Protein AF-A0A7S2HD87-F1 (afdb_monomer)

Solvent-accessible surface area (backbone atoms only — not comparable to full-atom values): 17375 Å² total; per-residue (Å²): 70,73,37,72,41,78,52,64,67,63,90,87,55,76,54,94,89,43,56,100,78,31,49,58,38,80,75,47,78,47,67,45,51,45,33,41,38,41,30,34,44,62,43,77,60,94,73,78,92,73,88,77,87,77,74,93,72,71,71,77,59,57,70,47,76,45,77,48,85,56,50,37,37,49,91,70,30,48,77,44,75,32,87,96,40,93,90,28,36,22,40,35,41,22,40,71,65,71,63,88,66,69,37,76,42,76,52,96,98,42,80,44,78,43,64,58,84,75,56,89,61,82,83,57,76,82,76,67,84,64,75,70,67,80,45,100,70,39,41,81,45,54,54,70,53,43,54,57,44,21,60,72,31,39,28,44,30,45,47,32,48,78,85,36,66,52,38,54,60,44,35,59,33,47,54,52,41,51,61,61,55,47,66,36,77,74,33,62,75,50,42,39,30,32,31,54,49,75,78,31,52,66,49,49,62,61,44,12,65,97,81,48,55,58,43,70,37,80,89,59,42,38,32,36,37,34,44,43,94,49,65,84,62,66,54,45,76,44,67,81,51,71,41,78,47,73,43,65,70,50,48,76,68,38,96,54,56,84,43,92,93,52,77,58,96,52,63,49,77,38,54,42,55,69,60,47,49,53,57,49,57,74,71,46,67,71,80,59,67,79,123

Secondary structure (DSSP, 8-state):
-EEEEEEPPPTT---TTS-TTPEEEEEEEEE-SSEEEEEEEEEPPSSS----TT-TT-PPPEEEEEE-SS-B-GGG-EEEEPTTSTT-EEEEEEBSS----EEEEEETTEEEEEETTS---TTS-----------TTEEE--HHHHHHHHTTS-EEEEEE-TT-HHHHHHHHHHHHHHHHTTTSGGGTTPEEEEEETTT-HHHHHHHHTTT---TT-TTT--EEEE-TTS-TTS-EEE--PEEEEE-HHHHHH-TTTT-TTPPPTTEEEEE-HHHHHHHHHHHS-GGGG--

InterPro domains:
  IPR008978 HSP20-like chaperone [SSF49764] (61-123)

Radius of gyration: 25.87 Å; Cα contacts (8 Å, |Δi|>4): 467; chains: 1; bounding box: 56×62×77 Å

pLDDT: mean 71.94, std 17.59, range [41.44, 97.62]

Structure (mmCIF, N/CA/C/O backbone):
data_AF-A0A7S2HD87-F1
#
_entry.id   AF-A0A7S2HD87-F1
#
loop_
_atom_site.group_PDB
_atom_site.id
_atom_site.type_symbol
_atom_site.label_atom_id
_atom_site.label_alt_id
_atom_site.label_comp_id
_atom_site.label_asym_id
_atom_site.label_entity_id
_atom_site.label_seq_id
_atom_site.pdbx_PDB_ins_code
_atom_site.Cartn_x
_atom_site.Cartn_y
_atom_site.Cartn_z
_atom_site.occupancy
_atom_site.B_iso_or_equiv
_atom_site.auth_seq_id
_atom_site.auth_comp_id
_atom_site.auth_asym_id
_atom_site.auth_atom_id
_atom_site.pdbx_PDB_model_num
ATOM 1 N N . ALA A 1 1 ? -1.574 7.205 16.233 1.00 51.38 1 ALA A N 1
ATOM 2 C CA . ALA A 1 1 ? -2.950 7.713 16.397 1.00 51.38 1 ALA A CA 1
ATOM 3 C C . ALA A 1 1 ? -3.703 6.742 17.292 1.00 51.38 1 ALA A C 1
ATOM 5 O O . ALA A 1 1 ? -3.174 5.670 17.576 1.00 51.38 1 ALA A O 1
ATOM 6 N N . THR A 1 2 ? -4.871 7.128 17.782 1.00 46.78 2 THR A N 1
ATOM 7 C CA . THR A 1 2 ? -5.616 6.370 18.784 1.00 46.78 2 THR A CA 1
ATOM 8 C C . THR A 1 2 ? -7.045 6.207 18.283 1.00 46.78 2 THR A C 1
ATOM 10 O O . THR A 1 2 ? -7.645 7.208 17.903 1.00 46.78 2 THR A O 1
ATOM 13 N N . VAL A 1 3 ? -7.560 4.976 18.238 1.00 52.09 3 VAL A N 1
ATOM 14 C CA . VAL A 1 3 ? -8.986 4.724 17.981 1.00 52.09 3 VAL A CA 1
ATOM 15 C C . VAL A 1 3 ? -9.685 4.577 19.311 1.00 52.09 3 VAL A C 1
ATOM 17 O O . VAL A 1 3 ? -9.221 3.852 20.182 1.00 52.09 3 VAL A O 1
ATOM 20 N N . THR A 1 4 ? -10.805 5.262 19.448 1.00 49.06 4 THR A N 1
ATOM 21 C CA . THR A 1 4 ? -11.620 5.218 20.648 1.00 49.06 4 THR A CA 1
ATOM 22 C C . THR A 1 4 ? -12.935 4.529 20.309 1.00 49.06 4 THR A C 1
ATOM 24 O O . THR A 1 4 ? -13.731 5.054 19.535 1.00 49.06 4 THR A O 1
ATOM 27 N N . VAL A 1 5 ? -13.144 3.345 20.874 1.00 56.94 5 VAL A N 1
ATOM 28 C CA . VAL A 1 5 ? -14.377 2.567 20.788 1.00 56.94 5 VAL A CA 1
ATOM 29 C C . VAL A 1 5 ? -15.105 2.725 22.114 1.00 56.94 5 VAL A C 1
ATOM 31 O O . VAL A 1 5 ? -14.626 2.288 23.157 1.00 56.94 5 VAL A O 1
ATOM 34 N N . LEU A 1 6 ? -16.254 3.386 22.084 1.00 45.66 6 LEU A N 1
ATOM 35 C CA . LEU A 1 6 ? -17.131 3.448 23.242 1.00 45.66 6 LEU A CA 1
ATOM 36 C C . LEU A 1 6 ? -17.915 2.138 23.310 1.00 45.66 6 LEU A C 1
ATOM 38 O O . LEU A 1 6 ? -18.651 1.810 22.382 1.00 45.66 6 LEU A O 1
ATOM 42 N N . VAL A 1 7 ? -17.728 1.386 24.391 1.00 52.84 7 VAL A N 1
ATOM 43 C CA . VAL A 1 7 ? -18.463 0.151 24.651 1.00 52.84 7 VAL A CA 1
ATOM 44 C C . VAL A 1 7 ? -19.489 0.472 25.728 1.00 52.84 7 VAL A C 1
ATOM 46 O O . VAL A 1 7 ? -19.234 0.379 26.931 1.00 52.84 7 VAL A O 1
ATOM 49 N N . GLU A 1 8 ? -20.648 0.937 25.275 1.00 44.31 8 GLU A N 1
ATOM 50 C CA . GLU A 1 8 ? -21.818 1.119 26.124 1.00 44.31 8 GLU A CA 1
ATOM 51 C C . GLU A 1 8 ? -22.741 -0.090 25.967 1.00 44.31 8 GLU A C 1
ATOM 53 O O . GLU A 1 8 ? -23.111 -0.423 24.838 1.00 44.31 8 GLU A O 1
ATOM 58 N N . PRO A 1 9 ? -23.160 -0.749 27.063 1.00 47.62 9 PRO A N 1
ATOM 59 C CA . PRO A 1 9 ? -24.337 -1.594 26.983 1.00 47.62 9 PRO A CA 1
ATOM 60 C C . PRO A 1 9 ? -25.523 -0.694 26.605 1.00 47.62 9 PRO A C 1
ATOM 62 O O . PRO A 1 9 ? -25.761 0.313 27.284 1.00 47.62 9 PRO A O 1
ATOM 65 N N . PRO A 1 10 ? -26.271 -0.994 25.531 1.00 43.50 10 PRO A N 1
ATOM 66 C CA . PRO A 1 10 ? -27.386 -0.149 25.151 1.00 43.50 10 PRO A CA 1
ATOM 67 C C . PRO A 1 10 ? -28.429 -0.182 26.268 1.00 43.50 10 PRO A C 1
ATOM 69 O O . PRO A 1 10 ? -28.824 -1.255 26.736 1.00 43.50 10 PRO A O 1
ATOM 72 N N . ARG A 1 11 ? -28.916 0.988 26.689 1.00 45.56 11 ARG A N 1
ATOM 73 C CA . ARG A 1 11 ? -30.072 1.043 27.589 1.00 45.56 11 ARG A CA 1
ATOM 74 C C . ARG A 1 11 ? -31.260 0.380 26.889 1.00 45.56 11 ARG A C 1
ATOM 76 O O . ARG A 1 11 ? -31.714 0.874 25.863 1.00 45.56 11 ARG A O 1
ATOM 83 N N . GLY A 1 12 ? -31.751 -0.726 27.447 1.00 48.88 12 GLY A N 1
ATOM 84 C CA . GLY A 1 12 ? -32.933 -1.436 26.948 1.00 48.88 12 GLY A CA 1
ATOM 85 C C . GLY A 1 12 ? -32.677 -2.567 25.945 1.00 48.88 12 GLY A C 1
ATOM 86 O O . GLY A 1 12 ? -33.646 -3.175 25.498 1.00 48.88 12 GLY A O 1
ATOM 87 N N . VAL A 1 13 ? -31.423 -2.903 25.610 1.00 48.97 13 VAL A N 1
ATOM 88 C CA . VAL A 1 13 ? -31.142 -4.082 24.769 1.00 48.97 13 VAL A CA 1
ATOM 89 C C . VAL A 1 13 ? -31.168 -5.353 25.608 1.00 48.97 13 VAL A C 1
ATOM 91 O O . VAL A 1 13 ? -30.371 -5.532 26.528 1.00 48.97 13 VAL A O 1
ATOM 94 N N . ARG A 1 14 ? -32.082 -6.259 25.253 1.00 53.91 14 ARG A N 1
ATOM 95 C CA . ARG A 1 14 ? -32.158 -7.610 25.813 1.00 53.91 14 ARG A CA 1
ATOM 96 C C . ARG A 1 14 ? -31.220 -8.525 25.033 1.00 53.91 14 ARG A C 1
ATOM 98 O O . ARG A 1 14 ? -31.454 -8.783 23.854 1.00 53.91 14 ARG A O 1
ATOM 105 N N . LEU A 1 15 ? -30.168 -9.029 25.676 1.00 55.56 15 LEU A N 1
ATOM 106 C CA . LEU A 1 15 ? -29.437 -10.176 25.133 1.00 55.56 15 LEU A CA 1
ATOM 107 C C . LEU A 1 15 ? -30.317 -11.423 25.276 1.00 55.56 15 LEU A C 1
ATOM 109 O O . LEU A 1 15 ? -30.976 -11.606 26.302 1.00 55.56 15 LEU A O 1
ATOM 113 N N . ALA A 1 16 ? -30.330 -12.283 24.257 1.00 54.94 16 ALA A N 1
ATOM 114 C CA . ALA A 1 16 ? -31.007 -13.572 24.347 1.00 54.94 16 ALA A CA 1
ATOM 115 C C . ALA A 1 16 ? -30.422 -14.368 25.529 1.00 54.94 16 ALA A C 1
ATOM 117 O O . ALA A 1 16 ? -29.227 -14.655 25.546 1.00 54.94 16 ALA A O 1
ATOM 118 N N . GLY A 1 17 ? -31.257 -14.679 26.525 1.00 57.84 17 GLY A N 1
ATOM 119 C CA . GLY A 1 17 ? -30.843 -15.363 27.754 1.00 57.84 17 GLY A CA 1
ATOM 120 C C . GLY A 1 17 ? -30.599 -14.463 28.972 1.00 57.84 17 GLY A C 1
ATOM 121 O O . GLY A 1 17 ? -30.333 -15.002 30.041 1.00 57.84 17 GLY A O 1
ATOM 122 N N . CYS A 1 18 ? -30.722 -13.135 28.857 1.00 56.06 18 CYS A N 1
ATOM 123 C CA . CYS A 1 18 ? -30.839 -12.268 30.033 1.00 56.06 18 CYS A CA 1
ATOM 124 C C . CYS A 1 18 ? -32.305 -12.155 30.474 1.00 56.06 18 CYS A C 1
ATOM 126 O O . CYS A 1 18 ? -33.198 -12.007 29.633 1.00 56.06 18 CYS A O 1
ATOM 128 N N . ASP A 1 19 ? -32.541 -12.195 31.790 1.00 59.78 19 ASP A N 1
ATOM 129 C CA . ASP A 1 19 ? -33.845 -11.877 32.375 1.00 59.78 19 ASP A CA 1
ATOM 130 C C . ASP A 1 19 ? -34.297 -10.473 31.951 1.00 59.78 19 ASP A C 1
ATOM 132 O O . ASP A 1 19 ? -33.479 -9.612 31.626 1.00 59.78 19 ASP A O 1
ATOM 136 N N . ALA A 1 20 ? -35.613 -10.235 31.949 1.00 60.53 20 ALA A N 1
ATOM 137 C CA . ALA A 1 20 ? -36.211 -8.984 31.470 1.00 60.53 20 ALA A CA 1
ATOM 138 C C . ALA A 1 20 ? -35.654 -7.719 32.154 1.00 60.53 20 ALA A C 1
ATOM 140 O O . ALA A 1 20 ? -35.706 -6.648 31.543 1.00 60.53 20 ALA A O 1
ATOM 141 N N . ASP A 1 21 ? -35.114 -7.889 33.364 1.00 57.47 21 ASP A N 1
ATOM 142 C CA . ASP A 1 21 ? -34.570 -6.849 34.239 1.00 57.47 21 ASP A CA 1
ATOM 143 C C . ASP A 1 21 ? -33.030 -6.898 34.349 1.00 57.47 21 ASP A C 1
ATOM 145 O O . ASP A 1 21 ? -32.418 -6.024 34.955 1.00 57.47 21 ASP A O 1
ATOM 149 N N . ALA A 1 22 ? -32.368 -7.891 33.742 1.00 54.47 22 ALA A N 1
ATOM 150 C CA . ALA A 1 22 ? -30.912 -7.989 33.759 1.00 54.47 22 ALA A CA 1
ATOM 151 C C . ALA A 1 22 ? -30.283 -7.088 32.686 1.00 54.47 22 ALA A C 1
ATOM 153 O O . ALA A 1 22 ? -30.697 -7.071 31.524 1.00 54.47 22 ALA A O 1
ATOM 154 N N . PHE A 1 23 ? -29.227 -6.367 33.064 1.00 55.19 23 PHE A N 1
ATOM 155 C CA . PHE A 1 23 ? -28.504 -5.491 32.146 1.00 55.19 23 PHE A CA 1
ATOM 156 C C . PHE A 1 23 ? -27.307 -6.223 31.522 1.00 55.19 23 PHE A C 1
ATOM 158 O O . PHE A 1 23 ? -26.579 -6.931 32.232 1.00 55.19 23 PHE A O 1
ATOM 165 N N . PRO A 1 24 ? -27.062 -6.052 30.208 1.00 56.66 24 PRO A N 1
ATOM 166 C CA . PRO A 1 24 ? -25.872 -6.594 29.575 1.00 56.66 24 PRO A CA 1
ATOM 167 C C . PRO A 1 24 ? -24.619 -5.924 30.145 1.00 56.66 24 PRO A C 1
ATOM 169 O O . PRO A 1 24 ? -24.542 -4.702 30.257 1.00 56.66 24 PRO A O 1
ATOM 172 N N . VAL A 1 25 ? -23.620 -6.732 30.485 1.00 58.47 25 VAL A N 1
ATOM 173 C CA . VAL A 1 25 ? -22.299 -6.282 30.930 1.00 58.47 25 VAL A CA 1
ATOM 174 C C . VAL A 1 25 ? -21.215 -6.943 30.098 1.00 58.47 25 VAL A C 1
ATOM 176 O O . VAL A 1 25 ? -21.317 -8.113 29.726 1.00 58.47 25 VAL A O 1
ATOM 179 N N . VAL A 1 26 ? -20.151 -6.197 29.817 1.00 61.41 26 VAL A N 1
ATOM 180 C CA . VAL A 1 26 ? -18.953 -6.757 29.191 1.00 61.41 26 VAL A CA 1
ATOM 181 C C . VAL A 1 26 ? -18.207 -7.575 30.243 1.00 61.41 26 VAL A C 1
ATOM 183 O O . VAL A 1 26 ? -17.753 -7.035 31.249 1.00 61.41 26 VAL A O 1
ATOM 186 N N . LEU A 1 27 ? -18.113 -8.886 30.021 1.00 55.47 27 LEU A N 1
ATOM 187 C CA . LEU A 1 27 ? -17.424 -9.825 30.909 1.00 55.47 27 LEU A CA 1
ATOM 188 C C . LEU A 1 27 ? -15.927 -9.872 30.622 1.00 55.47 27 LEU A C 1
ATOM 190 O O . LEU A 1 27 ? -15.116 -9.982 31.539 1.00 55.47 27 LEU A O 1
ATOM 194 N N . SER A 1 28 ? -15.560 -9.825 29.342 1.00 60.06 28 SER A N 1
ATOM 195 C CA . SER A 1 28 ? -14.165 -9.807 28.924 1.00 60.06 28 SER A CA 1
ATOM 196 C C . SER A 1 28 ? -13.982 -9.129 27.576 1.00 60.06 28 SER A C 1
ATOM 198 O O . SER A 1 28 ? -14.847 -9.167 26.696 1.00 60.06 28 SER A O 1
ATOM 200 N N . GLU A 1 29 ? -12.807 -8.530 27.432 1.00 66.00 29 GLU A N 1
ATOM 201 C CA . GLU A 1 29 ? -12.336 -7.887 26.216 1.00 66.00 29 GLU A CA 1
ATOM 202 C C . GLU A 1 29 ? -10.955 -8.454 25.911 1.00 66.00 29 GLU A C 1
ATOM 204 O O . GLU A 1 29 ? -10.112 -8.605 26.798 1.00 66.00 29 GLU A O 1
ATOM 209 N N . THR A 1 30 ? -10.715 -8.816 24.658 1.00 59.31 30 THR A N 1
ATOM 210 C CA . THR A 1 30 ? -9.385 -9.232 24.213 1.00 59.31 30 THR A CA 1
ATOM 211 C C . THR A 1 30 ? -9.049 -8.499 22.934 1.00 59.31 30 THR A C 1
ATOM 213 O O . THR A 1 30 ? -9.780 -8.584 21.946 1.00 59.31 30 THR A O 1
ATOM 216 N N . VAL A 1 31 ? -7.927 -7.787 22.972 1.00 58.03 31 VAL A N 1
ATOM 217 C CA . VAL A 1 31 ? -7.345 -7.118 21.814 1.00 58.03 31 VAL A CA 1
ATOM 218 C C . VAL A 1 31 ? -6.266 -8.031 21.250 1.00 58.03 31 VAL A C 1
ATOM 220 O O . VAL A 1 31 ? -5.286 -8.341 21.922 1.00 58.03 31 VAL A O 1
ATOM 223 N N . LEU A 1 32 ? -6.470 -8.476 20.021 1.00 60.44 32 LEU A N 1
ATOM 224 C CA . LEU A 1 32 ? -5.469 -9.143 19.201 1.00 60.44 32 LEU A CA 1
ATOM 225 C C . LEU A 1 32 ? -4.977 -8.150 18.147 1.00 60.44 32 LEU A C 1
ATOM 227 O O . LEU A 1 32 ? -5.598 -7.106 17.947 1.00 60.44 32 LEU A O 1
ATOM 231 N N . PHE A 1 33 ? -3.873 -8.476 17.474 1.00 56.47 33 PHE A N 1
ATOM 232 C CA . PHE A 1 33 ? -3.250 -7.587 16.491 1.00 56.47 33 PHE A CA 1
ATOM 233 C C . PHE A 1 33 ? -4.249 -7.045 15.464 1.00 56.47 33 PHE A C 1
ATOM 235 O O . PHE A 1 33 ? -4.222 -5.856 15.203 1.00 56.47 33 PHE A O 1
ATOM 242 N N . ASP A 1 34 ? -5.198 -7.850 14.991 1.00 60.66 34 ASP A N 1
ATOM 243 C CA . ASP A 1 34 ? -6.155 -7.472 13.945 1.00 60.66 34 ASP A CA 1
ATOM 244 C C . ASP A 1 34 ? -7.621 -7.711 14.326 1.00 60.66 34 ASP A C 1
ATOM 246 O O . ASP A 1 34 ? -8.522 -7.575 13.495 1.00 60.66 34 ASP A O 1
ATOM 250 N N . ARG A 1 35 ? -7.889 -8.112 15.570 1.00 60.69 35 ARG A N 1
ATOM 251 C CA . ARG A 1 35 ? -9.233 -8.490 16.008 1.00 60.69 35 ARG A CA 1
ATOM 252 C C . ARG A 1 35 ? -9.516 -8.016 17.414 1.00 60.69 35 ARG A C 1
ATOM 254 O O . ARG A 1 35 ? -8.665 -8.084 18.295 1.00 60.69 35 ARG A O 1
ATOM 261 N N . ILE A 1 36 ? -10.764 -7.636 17.641 1.00 63.22 36 ILE A N 1
ATOM 262 C CA . ILE A 1 36 ? -11.295 -7.441 18.987 1.00 63.22 36 ILE A CA 1
ATOM 263 C C . ILE A 1 36 ? -12.326 -8.519 19.241 1.00 63.22 36 ILE A C 1
ATOM 265 O O . ILE A 1 36 ? -13.223 -8.737 18.423 1.00 63.22 36 ILE A O 1
ATOM 269 N N . ALA A 1 37 ? -12.178 -9.207 20.366 1.00 60.16 37 ALA A N 1
ATOM 270 C CA . ALA A 1 37 ? -13.193 -10.105 20.875 1.00 60.16 37 ALA A CA 1
ATOM 271 C C . ALA A 1 37 ? -13.874 -9.468 22.086 1.00 60.16 37 ALA A C 1
ATOM 273 O O . ALA A 1 37 ? -13.202 -9.073 23.040 1.00 60.16 37 ALA A O 1
ATOM 274 N N . PHE A 1 38 ? -15.201 -9.411 22.037 1.00 62.88 38 PHE A N 1
ATOM 275 C CA . PHE A 1 38 ? -16.046 -8.980 23.142 1.00 62.88 38 PHE A CA 1
ATOM 276 C C . PHE A 1 38 ? -16.861 -10.164 23.628 1.00 62.88 38 PHE A C 1
ATOM 278 O O . PHE A 1 38 ? -17.467 -10.867 22.818 1.00 62.88 38 PHE A O 1
ATOM 285 N N . THR A 1 39 ? -16.893 -10.356 24.940 1.00 61.72 39 THR A N 1
ATOM 286 C CA . THR A 1 39 ? -17.773 -11.325 25.588 1.00 61.72 39 THR A CA 1
ATOM 287 C C . THR A 1 39 ? -18.720 -10.552 26.490 1.00 61.72 39 THR A C 1
ATOM 289 O O . THR A 1 39 ? -18.254 -9.891 27.419 1.00 61.72 39 THR A O 1
ATOM 292 N N . ALA A 1 40 ? -20.028 -10.618 26.242 1.00 62.72 40 ALA A N 1
ATOM 293 C CA . ALA A 1 40 ? -21.020 -10.062 27.164 1.00 62.72 40 ALA A CA 1
ATOM 294 C C . ALA A 1 40 ? -21.806 -11.154 27.884 1.00 62.72 40 ALA A C 1
ATOM 296 O O . ALA A 1 40 ? -22.014 -12.251 27.366 1.00 62.72 40 ALA A O 1
ATOM 297 N N . GLY A 1 41 ? -22.267 -10.812 29.079 1.00 62.38 41 GLY A N 1
ATOM 298 C CA . GLY A 1 41 ? -23.175 -11.613 29.883 1.00 62.38 41 GLY A CA 1
ATOM 299 C C . GLY A 1 41 ? -24.139 -10.725 30.653 1.00 62.38 41 GLY A C 1
ATOM 300 O O . GLY A 1 41 ? -24.193 -9.515 30.436 1.00 62.38 41 GLY A O 1
ATOM 301 N N . CYS A 1 42 ? -24.907 -11.334 31.545 1.00 61.94 42 CYS A N 1
ATOM 302 C CA . CYS A 1 42 ? -25.925 -10.646 32.328 1.00 61.94 42 CYS A CA 1
ATOM 303 C C . CYS A 1 42 ? -25.375 -10.367 33.731 1.00 61.94 42 CYS A C 1
ATOM 305 O O . CYS A 1 42 ? -24.861 -11.280 34.380 1.00 61.94 42 CYS A O 1
ATOM 307 N N . ALA A 1 43 ? -25.474 -9.125 34.208 1.00 58.56 43 ALA A N 1
ATOM 308 C CA . ALA A 1 43 ? -25.296 -8.856 35.631 1.00 58.56 43 ALA A CA 1
ATOM 309 C C . ALA A 1 43 ? -26.617 -9.158 36.354 1.00 58.56 43 ALA A C 1
ATOM 311 O O . ALA A 1 43 ? -27.664 -8.732 35.858 1.00 58.56 43 ALA A O 1
ATOM 312 N N . PRO A 1 44 ? -26.601 -9.871 37.498 1.00 55.44 44 PRO A N 1
ATOM 313 C CA . PRO A 1 44 ? -27.791 -9.974 38.325 1.00 55.44 44 PRO A CA 1
ATOM 314 C C . PRO A 1 44 ? -28.171 -8.569 38.784 1.00 55.44 44 PRO A C 1
ATOM 316 O O . PRO A 1 44 ? -27.302 -7.779 39.172 1.00 55.44 44 PRO A O 1
ATOM 319 N N . ASP A 1 45 ? -29.462 -8.260 38.713 1.00 56.66 45 ASP A N 1
ATOM 320 C CA . ASP A 1 45 ? -29.979 -6.998 39.212 1.00 56.66 45 ASP A CA 1
ATOM 321 C C . ASP A 1 45 ? -29.568 -6.890 40.687 1.00 56.66 45 ASP A C 1
ATOM 323 O O . ASP A 1 45 ? -29.737 -7.830 41.467 1.00 56.66 45 ASP A O 1
ATOM 327 N N . SER A 1 46 ? -28.925 -5.790 41.080 1.00 50.06 46 SER A N 1
ATOM 328 C CA . SER A 1 46 ? -28.251 -5.669 42.386 1.00 50.06 46 SER A CA 1
ATOM 329 C C . SER A 1 46 ? -29.218 -5.610 43.585 1.00 50.06 46 SER A C 1
ATOM 331 O O . SER A 1 46 ? -28.820 -5.300 44.711 1.00 50.06 46 SER A O 1
ATOM 333 N N . GLY A 1 47 ? -30.488 -5.958 43.366 1.00 52.88 47 GLY A N 1
ATOM 334 C CA . GLY A 1 47 ? -31.520 -6.146 44.367 1.00 52.88 47 GLY A CA 1
ATOM 335 C C . GLY A 1 47 ? -31.690 -7.616 44.759 1.00 52.88 47 GLY A C 1
ATOM 336 O O . GLY A 1 47 ? -32.298 -8.391 44.036 1.00 52.88 47 GLY A O 1
ATOM 337 N N . ALA A 1 48 ? -31.254 -7.935 45.979 1.00 44.69 48 ALA A N 1
ATOM 338 C CA . ALA A 1 48 ? -31.637 -9.108 46.776 1.00 44.69 48 ALA A CA 1
ATOM 339 C C . ALA A 1 48 ? -30.985 -10.469 46.437 1.00 44.69 48 ALA A C 1
ATOM 341 O O . ALA A 1 48 ? -31.576 -11.366 45.855 1.00 44.69 48 ALA A O 1
ATOM 342 N N . GLY A 1 49 ? -29.770 -10.641 46.966 1.00 45.97 49 GLY A N 1
ATOM 343 C CA . GLY A 1 49 ? -29.369 -11.774 47.813 1.00 45.97 49 GLY A CA 1
ATOM 344 C C . GLY A 1 49 ? -29.930 -13.172 47.523 1.00 45.97 49 GLY A C 1
ATOM 345 O O . GLY A 1 49 ? -30.932 -13.575 48.107 1.00 45.97 49 GLY A O 1
ATOM 346 N N . GLY A 1 50 ? -29.149 -13.965 46.791 1.00 41.84 50 GLY A N 1
ATOM 347 C CA . GLY A 1 50 ? -29.178 -15.425 46.853 1.00 41.84 50 GLY A CA 1
ATOM 348 C C . GLY A 1 50 ? -28.275 -16.052 45.785 1.00 41.84 50 GLY A C 1
ATOM 349 O O . GLY A 1 50 ? -28.424 -15.704 44.616 1.00 41.84 50 GLY A O 1
ATOM 350 N N . PRO A 1 51 ? -27.331 -16.951 46.128 1.00 43.09 51 PRO A N 1
ATOM 351 C CA . PRO A 1 51 ? -26.620 -17.730 45.123 1.00 43.09 51 PRO A CA 1
ATOM 352 C C . PRO A 1 51 ? -27.611 -18.710 44.486 1.00 43.09 51 PRO A C 1
ATOM 354 O O . PRO A 1 51 ? -28.052 -19.663 45.124 1.00 43.09 51 PRO A O 1
ATOM 357 N N . ALA A 1 52 ? -27.989 -18.466 43.232 1.00 45.88 52 ALA A N 1
ATOM 358 C CA . ALA A 1 52 ? -28.727 -19.438 42.439 1.00 45.88 52 ALA A CA 1
ATOM 359 C C . ALA A 1 52 ? -27.765 -20.558 41.998 1.00 45.88 52 AL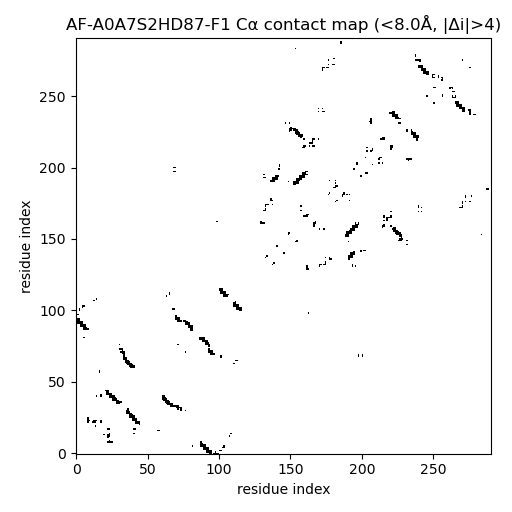A A C 1
ATOM 361 O O . ALA A 1 52 ? -27.224 -20.545 40.894 1.00 45.88 52 ALA A O 1
ATOM 362 N N . GLU A 1 53 ? -27.523 -21.525 42.884 1.00 46.62 53 GLU A N 1
ATOM 363 C CA . GLU A 1 53 ? -27.043 -22.851 42.491 1.00 46.62 53 GLU A CA 1
ATOM 364 C C . GLU A 1 53 ? -28.154 -23.523 41.671 1.00 46.62 53 GLU A C 1
ATOM 366 O O . GLU A 1 53 ? -29.160 -23.961 42.227 1.00 46.62 53 GLU A O 1
ATOM 371 N N . GLY A 1 54 ? -28.010 -23.572 40.341 1.00 46.09 54 GLY A N 1
ATOM 372 C CA . GLY A 1 54 ? -28.899 -24.396 39.510 1.00 46.09 54 GLY A CA 1
ATOM 373 C C . GLY A 1 54 ? -29.201 -23.949 38.080 1.00 46.09 54 GLY A C 1
ATOM 374 O O . GLY A 1 54 ? -30.076 -24.548 37.464 1.00 46.09 54 GLY A O 1
ATOM 375 N N . ALA A 1 55 ? -28.526 -22.948 37.508 1.00 44.19 55 ALA A N 1
ATOM 376 C CA . ALA A 1 55 ? -28.736 -22.587 36.099 1.00 44.19 55 ALA A CA 1
ATOM 377 C C . ALA A 1 55 ? -27.821 -23.392 35.150 1.00 44.19 55 ALA A C 1
ATOM 379 O O . ALA A 1 55 ? -26.927 -22.842 34.505 1.00 44.19 55 ALA A O 1
ATOM 380 N N . ASP A 1 56 ? -28.077 -24.699 35.038 1.00 44.25 56 ASP A N 1
ATOM 381 C CA . ASP A 1 56 ? -27.407 -25.645 34.118 1.00 44.25 56 ASP A CA 1
ATOM 382 C C . ASP A 1 56 ? -27.891 -25.502 32.652 1.00 44.25 56 ASP A C 1
ATOM 384 O O . ASP A 1 56 ? -28.083 -26.459 31.907 1.00 44.25 56 ASP A O 1
ATOM 388 N N . GLY A 1 57 ? -28.153 -24.263 32.236 1.00 44.47 57 GLY A N 1
ATOM 389 C CA . GLY A 1 57 ? -28.688 -23.911 30.919 1.00 44.47 57 GLY A CA 1
ATOM 390 C C . GLY A 1 57 ? -28.203 -22.549 30.436 1.00 44.47 57 GLY A C 1
ATOM 391 O O . GLY A 1 57 ? -28.870 -21.898 29.632 1.00 44.47 57 GLY A O 1
ATOM 392 N N . THR A 1 58 ? -27.067 -22.083 30.960 1.00 47.47 58 THR A N 1
ATOM 393 C CA . THR A 1 58 ? -26.470 -20.807 30.572 1.00 47.47 58 THR A CA 1
ATOM 394 C C . THR A 1 58 ? -26.016 -20.910 29.124 1.00 47.47 58 THR A C 1
ATOM 396 O O . THR A 1 58 ? -25.006 -21.535 28.799 1.00 47.47 58 THR A O 1
ATOM 399 N N . SER A 1 59 ? -26.806 -20.309 28.232 1.00 45.50 59 SER A N 1
ATOM 400 C CA . SER A 1 59 ? -26.374 -20.059 26.861 1.00 45.50 59 SER A CA 1
ATOM 401 C C . SER A 1 59 ? -24.987 -19.412 26.918 1.00 45.50 59 SER A C 1
ATOM 403 O O . SER A 1 59 ? -24.773 -18.530 27.758 1.00 45.50 59 SER A O 1
ATOM 405 N N . PRO A 1 60 ? -24.026 -19.872 26.096 1.00 49.84 60 PRO A N 1
ATOM 406 C CA . PRO A 1 60 ? -22.676 -19.342 26.139 1.00 49.84 60 PRO A CA 1
ATOM 407 C C . PRO A 1 60 ? -22.736 -17.823 25.958 1.00 49.84 60 PRO A C 1
ATOM 409 O O . PRO A 1 60 ? -23.551 -17.339 25.164 1.00 49.84 60 PRO A O 1
ATOM 412 N N . PRO A 1 61 ? -21.908 -17.068 26.698 1.00 56.25 61 PRO A N 1
ATOM 413 C CA . PRO A 1 61 ? -21.932 -15.621 26.622 1.00 56.25 61 PRO A CA 1
ATOM 414 C C . PRO A 1 61 ? -21.741 -15.189 25.169 1.00 56.25 61 PRO A C 1
ATOM 416 O O . PRO A 1 61 ? -20.929 -15.767 24.437 1.00 56.25 61 PRO A O 1
ATOM 419 N N . ALA A 1 62 ? -22.523 -14.196 24.747 1.00 55.41 62 ALA A N 1
ATOM 420 C CA . ALA A 1 62 ? -22.474 -13.710 23.381 1.00 55.41 62 ALA A CA 1
ATOM 421 C C . ALA A 1 62 ? -21.048 -13.227 23.091 1.00 55.41 62 ALA A C 1
ATOM 423 O O . ALA A 1 62 ? -20.526 -12.337 23.769 1.00 55.41 62 ALA A O 1
ATOM 424 N N . ARG A 1 63 ? -20.406 -13.881 22.118 1.00 56.12 63 ARG A N 1
ATOM 425 C CA . ARG A 1 63 ? -19.046 -13.574 21.690 1.00 56.12 63 ARG A CA 1
ATOM 426 C C . ARG A 1 63 ? -19.100 -12.908 20.331 1.00 56.12 63 ARG A C 1
ATOM 428 O O . ARG A 1 63 ? -19.456 -13.543 19.342 1.00 56.12 63 ARG A O 1
ATOM 435 N N . TRP A 1 64 ? -18.664 -11.660 20.277 1.00 57.06 64 TRP A N 1
ATOM 436 C CA . TRP A 1 64 ? -18.470 -10.950 19.020 1.00 57.06 64 TRP A CA 1
ATOM 437 C C . TRP A 1 64 ? -16.995 -10.911 18.686 1.00 57.06 64 TRP A C 1
ATOM 439 O O . TRP A 1 64 ? -16.145 -10.764 19.566 1.00 57.06 64 TRP A O 1
ATOM 449 N N . SER A 1 65 ? -16.690 -11.056 17.404 1.00 56.16 65 SER A N 1
ATOM 450 C CA . SER A 1 65 ? -15.344 -10.875 16.896 1.00 56.16 65 SER A CA 1
ATOM 451 C C . SER A 1 65 ? -15.376 -9.890 15.748 1.00 56.16 65 SER A C 1
ATOM 453 O O . SER A 1 65 ? -16.094 -10.093 14.775 1.00 56.16 65 SER A O 1
ATOM 455 N N . LEU A 1 66 ? -14.594 -8.829 15.888 1.00 64.50 66 LEU A N 1
ATOM 456 C CA . LEU A 1 66 ? -14.556 -7.720 14.952 1.00 64.50 66 LEU A CA 1
ATOM 457 C C . LEU A 1 66 ? -13.166 -7.669 14.350 1.00 64.50 66 LEU A C 1
ATOM 459 O O . LEU A 1 66 ? -12.182 -7.613 15.085 1.00 64.50 66 LEU A O 1
ATOM 463 N N . GLU A 1 67 ? -13.092 -7.713 13.028 1.00 62.62 67 GLU A N 1
ATOM 464 C CA . GLU A 1 67 ? -11.840 -7.531 12.309 1.00 62.62 67 GLU A CA 1
ATOM 465 C C . GLU A 1 67 ? -11.526 -6.036 12.201 1.00 62.62 67 GLU A C 1
ATOM 467 O O . GLU A 1 67 ? -12.338 -5.242 11.720 1.00 62.62 67 GLU A O 1
ATOM 472 N N . LEU A 1 68 ? -10.342 -5.645 12.654 1.00 67.19 68 LEU A N 1
ATOM 473 C CA . LEU A 1 68 ? -9.851 -4.279 12.570 1.00 67.19 68 LEU A CA 1
ATOM 474 C C . LEU A 1 68 ? -9.267 -4.021 11.191 1.00 67.19 68 LEU A C 1
ATOM 476 O O . LEU A 1 68 ? -8.660 -4.897 10.579 1.00 67.19 68 LEU A O 1
ATOM 480 N N . ARG A 1 69 ? -9.468 -2.807 10.673 1.00 60.75 69 ARG A N 1
ATOM 481 C CA . ARG A 1 69 ? -8.919 -2.389 9.375 1.00 60.75 69 ARG A CA 1
ATOM 482 C C . ARG A 1 69 ? -7.396 -2.329 9.363 1.00 60.75 69 ARG A C 1
ATOM 484 O O . ARG A 1 69 ? -6.827 -2.497 8.294 1.00 60.75 69 ARG A O 1
ATOM 491 N N . GLU A 1 70 ? -6.778 -2.132 10.520 1.00 66.75 70 GLU A N 1
ATOM 492 C CA . GLU A 1 70 ? -5.332 -2.125 10.696 1.00 66.75 70 GLU A CA 1
ATOM 493 C C . GLU A 1 70 ? -4.916 -2.904 11.929 1.00 66.75 70 GLU A C 1
ATOM 495 O O . GLU A 1 70 ? -5.677 -3.013 12.898 1.00 66.75 70 GLU A O 1
ATOM 500 N N . ASP A 1 71 ? -3.649 -3.307 11.914 1.00 69.69 71 ASP A N 1
ATOM 501 C CA . ASP A 1 71 ? -2.983 -3.818 13.090 1.00 69.69 71 ASP A CA 1
ATOM 502 C C . ASP A 1 71 ? -2.946 -2.779 14.218 1.00 69.69 71 ASP A C 1
ATOM 504 O O . ASP A 1 71 ? -2.533 -1.619 14.063 1.00 69.69 71 ASP A O 1
ATOM 508 N N . VAL A 1 72 ? -3.319 -3.227 15.406 1.00 72.25 72 VAL A N 1
ATOM 509 C CA . VAL A 1 72 ? -3.116 -2.509 16.656 1.00 72.25 72 VAL A CA 1
ATOM 510 C C . VAL A 1 72 ? -1.856 -3.007 17.351 1.00 72.25 72 VAL A C 1
ATOM 512 O O . VAL A 1 72 ? -1.281 -4.043 17.023 1.00 72.25 72 VAL A O 1
ATOM 515 N N . VAL A 1 73 ? -1.396 -2.217 18.309 1.00 76.31 73 VAL A N 1
ATOM 516 C CA . VAL A 1 73 ? -0.371 -2.572 19.283 1.00 76.31 73 VAL A CA 1
ATOM 517 C C . VAL A 1 73 ? -1.138 -2.906 20.563 1.00 76.31 73 VAL A C 1
ATOM 519 O O . VAL A 1 73 ? -1.540 -1.970 21.272 1.00 76.31 73 VAL A O 1
ATOM 522 N N . PRO A 1 74 ? -1.445 -4.192 20.831 1.00 73.62 74 PRO A N 1
ATOM 523 C CA . PRO A 1 74 ? -2.290 -4.578 21.959 1.00 73.62 74 PRO A CA 1
ATOM 524 C C . PRO A 1 74 ? -1.762 -4.037 23.289 1.00 73.62 74 PRO A C 1
ATOM 526 O O . PRO A 1 74 ? -2.530 -3.522 24.092 1.00 73.62 74 PRO A O 1
ATOM 529 N N . GLU A 1 75 ? -0.442 -4.037 23.471 1.00 76.38 75 GLU A N 1
ATOM 530 C CA . GLU A 1 75 ? 0.242 -3.622 24.700 1.00 76.38 75 GLU A CA 1
ATOM 531 C C . GLU A 1 75 ? 0.159 -2.111 24.953 1.00 76.38 75 GLU A C 1
ATOM 533 O O . GLU A 1 75 ? 0.304 -1.653 26.083 1.00 76.38 75 GLU A O 1
ATOM 538 N N . ALA A 1 76 ? -0.062 -1.323 23.898 1.00 76.50 76 ALA A N 1
ATOM 539 C CA . ALA A 1 76 ? -0.244 0.124 23.984 1.00 76.50 76 ALA A CA 1
ATOM 540 C C . ALA A 1 76 ? -1.725 0.538 23.922 1.00 76.50 76 ALA A C 1
ATOM 542 O O . ALA A 1 76 ? -2.041 1.730 24.002 1.00 76.50 76 ALA A O 1
ATOM 543 N N . SER A 1 77 ? -2.621 -0.437 23.754 1.00 77.00 77 SER A N 1
ATOM 544 C CA . SER A 1 77 ? -4.067 -0.258 23.815 1.00 77.00 77 SER A CA 1
ATOM 545 C C . SER A 1 77 ? -4.532 -0.370 25.268 1.00 77.00 77 SER A C 1
ATOM 547 O O . SER A 1 77 ? -3.903 -1.039 26.083 1.00 77.00 77 SER A O 1
ATOM 549 N N . ARG A 1 78 ? -5.611 0.321 25.628 1.00 74.56 78 ARG A N 1
ATOM 550 C CA . ARG A 1 78 ? -6.093 0.376 27.014 1.00 74.56 78 ARG A CA 1
ATOM 551 C C . ARG A 1 78 ? -7.601 0.518 27.084 1.00 74.56 78 ARG A C 1
ATOM 553 O O . ARG A 1 78 ? -8.230 0.908 26.108 1.00 74.56 78 ARG A O 1
ATOM 560 N N . VAL A 1 79 ? -8.154 0.259 28.259 1.00 70.69 79 VAL A N 1
ATOM 561 C CA . VAL A 1 79 ? -9.571 0.463 28.557 1.00 70.69 79 VAL A CA 1
ATOM 562 C C . VAL A 1 79 ? -9.679 1.574 29.592 1.00 70.69 79 VAL A C 1
ATOM 564 O O . VAL A 1 79 ? -9.226 1.423 30.725 1.00 70.69 79 VAL A O 1
ATOM 567 N N . ASP A 1 80 ? -10.274 2.689 29.191 1.00 72.75 80 ASP A N 1
ATOM 568 C CA . ASP A 1 80 ? -10.533 3.849 30.034 1.00 72.75 80 ASP A CA 1
ATOM 569 C C . ASP A 1 80 ? -12.003 3.835 30.513 1.00 72.75 80 ASP A C 1
ATOM 571 O O . ASP A 1 80 ? -12.849 3.077 30.025 1.00 72.75 80 ASP A O 1
ATOM 575 N N . ALA A 1 81 ? -12.339 4.674 31.494 1.00 68.06 81 ALA A N 1
ATOM 576 C CA . ALA A 1 81 ? -13.739 4.957 31.811 1.00 68.06 81 ALA A CA 1
ATOM 577 C C . ALA A 1 81 ? -14.336 5.877 30.735 1.00 68.06 81 ALA A C 1
ATOM 579 O O . ALA A 1 81 ? -13.693 6.842 30.317 1.00 68.06 81 ALA A O 1
ATOM 580 N N . ALA A 1 82 ? -15.566 5.601 30.301 1.00 67.06 82 ALA A N 1
ATOM 581 C CA . ALA A 1 82 ? -16.239 6.442 29.322 1.00 67.06 82 ALA A CA 1
ATOM 582 C C . ALA A 1 82 ? -16.613 7.813 29.919 1.00 67.06 82 ALA A C 1
ATOM 584 O O . ALA A 1 82 ? -17.260 7.878 30.971 1.00 67.06 82 ALA A O 1
ATOM 585 N N . PRO A 1 83 ? -16.246 8.930 29.267 1.00 67.75 83 PRO A N 1
ATOM 586 C CA . PRO A 1 83 ? -16.639 10.251 29.732 1.00 67.75 83 PRO A CA 1
ATOM 587 C C . PRO A 1 83 ? -18.151 10.447 29.562 1.00 67.75 83 PRO A C 1
ATOM 589 O O . PRO A 1 83 ? -18.682 10.318 28.465 1.00 67.75 83 PRO A O 1
ATOM 592 N N . GLY A 1 84 ? -18.842 10.790 30.652 1.00 70.31 84 GLY A N 1
ATOM 593 C CA . GLY A 1 84 ? -20.274 11.119 30.635 1.00 70.31 84 GLY A CA 1
ATOM 594 C C . GLY A 1 84 ? -21.239 9.940 30.814 1.00 70.31 84 GLY A C 1
ATOM 595 O O . GLY A 1 84 ? -22.441 10.176 30.908 1.00 70.31 84 GLY A O 1
ATOM 596 N N . ALA A 1 85 ? -20.743 8.705 30.939 1.00 63.06 85 ALA A N 1
ATOM 597 C CA . ALA A 1 85 ? -21.572 7.510 31.104 1.00 63.06 85 ALA A CA 1
ATOM 598 C C . ALA A 1 85 ? -21.088 6.648 32.291 1.00 63.06 85 ALA A C 1
ATOM 600 O O . ALA A 1 85 ? -20.111 5.903 32.169 1.00 63.06 85 ALA A O 1
ATOM 601 N N . PRO A 1 86 ? -21.744 6.737 33.469 1.00 59.00 86 PRO A N 1
ATOM 602 C CA . PRO A 1 86 ? -21.382 5.937 34.637 1.00 59.00 86 PRO A CA 1
ATOM 603 C C . PRO A 1 86 ? -21.417 4.435 34.329 1.00 59.00 86 PRO A C 1
ATOM 605 O O . PRO A 1 86 ? -22.442 3.910 33.903 1.00 59.00 86 PRO A O 1
ATOM 608 N N . GLY A 1 87 ? -20.293 3.751 34.553 1.00 59.31 87 GLY A N 1
ATOM 609 C CA . GLY A 1 87 ? -20.151 2.308 34.327 1.00 59.31 87 GLY A CA 1
ATOM 610 C C . GLY A 1 87 ? -19.761 1.903 32.901 1.00 59.31 87 GLY A C 1
ATOM 611 O O . GLY A 1 87 ? -19.353 0.761 32.703 1.00 59.31 87 GLY A O 1
ATOM 612 N N . ALA A 1 88 ? -19.807 2.816 31.930 1.00 57.66 88 ALA A N 1
ATOM 613 C CA . ALA A 1 88 ? -19.396 2.521 30.563 1.00 57.66 88 ALA A CA 1
ATOM 614 C C . ALA A 1 88 ? -17.865 2.509 30.405 1.00 57.66 88 ALA A C 1
ATOM 616 O O . ALA A 1 88 ? -17.122 3.191 31.128 1.00 57.66 88 ALA A O 1
ATOM 617 N N . ARG A 1 89 ? -17.388 1.702 29.452 1.00 59.28 89 ARG A N 1
ATOM 618 C CA . ARG A 1 89 ? -15.963 1.510 29.163 1.00 59.28 89 ARG A CA 1
ATOM 619 C C . ARG A 1 89 ? -15.610 2.092 27.805 1.00 59.28 89 ARG A C 1
ATOM 621 O O . ARG A 1 89 ? -16.393 2.065 26.859 1.00 59.28 89 ARG A O 1
ATOM 628 N N . LEU A 1 90 ? -14.408 2.641 27.730 1.00 64.38 90 LEU A N 1
ATOM 629 C CA . LEU A 1 90 ? -13.849 3.247 26.541 1.00 64.38 90 LEU A CA 1
ATOM 630 C C . LEU A 1 90 ? -12.620 2.451 26.126 1.00 64.38 90 LEU A C 1
ATOM 632 O O . LEU A 1 90 ? -11.558 2.587 26.726 1.00 64.38 90 LEU A O 1
ATOM 636 N N . LEU A 1 91 ? -12.747 1.623 25.099 1.00 69.12 91 LEU A N 1
ATOM 637 C CA . LEU A 1 91 ? -11.620 0.885 24.555 1.00 69.12 91 LEU A CA 1
ATOM 638 C C . LEU A 1 91 ? -10.812 1.798 23.630 1.00 69.12 91 LEU A C 1
ATOM 640 O O . LEU A 1 91 ? -11.279 2.272 22.598 1.00 69.12 91 LEU A O 1
ATOM 644 N N . VAL A 1 92 ? -9.574 2.055 24.017 1.00 72.44 92 VAL A N 1
ATOM 645 C CA . VAL A 1 92 ? -8.648 2.964 23.360 1.00 72.44 92 VAL A CA 1
ATOM 646 C C . VAL A 1 92 ? -7.544 2.147 22.698 1.00 72.44 92 VAL A C 1
ATOM 648 O O . VAL A 1 92 ? -6.590 1.714 23.341 1.00 72.44 92 VAL A O 1
ATOM 651 N N . LEU A 1 93 ? -7.666 1.934 21.393 1.00 74.19 93 LEU A N 1
ATOM 652 C CA . LEU A 1 93 ? -6.756 1.113 20.605 1.00 74.19 93 LEU A CA 1
ATOM 653 C C . LEU A 1 93 ? -5.606 1.947 20.055 1.00 74.19 93 LEU A C 1
ATOM 655 O O . LEU A 1 93 ? -5.808 2.983 19.404 1.00 74.19 93 LEU A O 1
ATOM 659 N N . ARG A 1 94 ? -4.380 1.468 20.254 1.00 75.38 94 ARG A N 1
ATOM 660 C CA . ARG A 1 94 ? -3.202 2.066 19.635 1.00 75.38 94 ARG A CA 1
ATOM 661 C C . ARG A 1 94 ? -2.963 1.427 18.276 1.00 75.38 94 ARG A C 1
ATOM 663 O O . ARG A 1 94 ? -2.489 0.304 18.204 1.00 75.38 94 ARG A O 1
ATOM 670 N N . LYS A 1 95 ? -3.235 2.163 17.199 1.00 72.62 95 LYS A N 1
ATOM 671 C CA . LYS A 1 95 ? -2.898 1.724 15.836 1.00 72.62 95 LYS A CA 1
ATOM 672 C C . LYS A 1 95 ? -1.385 1.656 15.639 1.00 72.62 95 LYS A C 1
ATOM 674 O O . LYS A 1 95 ? -0.666 2.541 16.123 1.00 72.62 95 LYS A O 1
ATOM 679 N N . ARG A 1 96 ? -0.925 0.660 14.878 1.00 69.69 96 ARG A N 1
ATOM 680 C CA . ARG A 1 96 ? 0.465 0.560 14.415 1.00 69.69 96 ARG A CA 1
ATOM 681 C C . ARG A 1 96 ? 0.819 1.722 13.477 1.00 69.69 96 ARG A C 1
ATOM 683 O O . ARG A 1 96 ? 1.912 2.274 13.597 1.00 69.69 96 ARG A O 1
ATOM 690 N N . ILE A 1 97 ? -0.119 2.165 12.630 1.00 65.00 97 ILE A N 1
ATOM 691 C CA . ILE A 1 97 ? 0.060 3.295 11.704 1.00 65.00 97 ILE A CA 1
ATOM 692 C C . ILE A 1 97 ? -0.811 4.494 12.138 1.00 65.00 97 ILE A C 1
ATOM 694 O O . ILE A 1 97 ? -2.017 4.370 12.359 1.00 65.00 97 ILE A O 1
ATOM 698 N N . PRO A 1 98 ? -0.240 5.702 12.312 1.00 60.28 98 PRO A N 1
ATOM 699 C CA . PRO A 1 98 ? -0.996 6.857 12.785 1.00 60.28 98 PRO A CA 1
ATOM 700 C C . PRO A 1 98 ? -1.857 7.500 11.676 1.00 60.28 98 PRO A C 1
ATOM 702 O O . PRO A 1 98 ? -1.337 8.277 10.885 1.00 60.28 98 PRO A O 1
ATOM 705 N N . HIS A 1 99 ? -3.174 7.251 11.659 1.00 61.84 99 HIS A N 1
ATOM 706 C CA . HIS A 1 99 ? -4.140 7.930 10.768 1.00 61.84 99 HIS A CA 1
ATOM 707 C C . HIS A 1 99 ? -5.586 7.950 11.353 1.00 61.84 99 HIS A C 1
ATOM 709 O O . HIS A 1 99 ? -5.778 7.531 12.500 1.00 61.84 99 HIS A O 1
ATOM 715 N N . ARG A 1 100 ? -6.581 8.512 10.627 1.00 51.75 100 ARG A N 1
ATOM 716 C CA . ARG A 1 100 ? -7.996 8.696 11.071 1.00 51.75 100 ARG A CA 1
ATOM 717 C C . ARG A 1 100 ? -8.850 7.391 11.021 1.00 51.75 100 ARG A C 1
ATOM 719 O O . ARG A 1 100 ? -8.313 6.316 10.812 1.00 51.75 100 ARG A O 1
ATOM 726 N N . TRP A 1 101 ? -10.132 7.450 11.402 1.00 55.38 101 TRP A N 1
ATOM 727 C CA . TRP A 1 101 ? -10.821 6.510 12.317 1.00 55.38 101 TRP A CA 1
ATOM 728 C C . TRP A 1 101 ? -11.522 5.271 11.712 1.00 55.38 101 TRP A C 1
ATOM 730 O O . TRP A 1 101 ? -12.031 5.311 10.596 1.00 55.38 101 TRP A O 1
ATOM 740 N N . ASP A 1 102 ? -11.646 4.222 12.541 1.00 54.00 102 ASP A N 1
ATOM 741 C CA . ASP A 1 102 ? -12.664 3.161 12.442 1.00 54.00 102 ASP A CA 1
ATOM 742 C C . ASP A 1 102 ? -13.717 3.406 13.534 1.00 54.00 102 ASP A C 1
ATOM 744 O O . ASP A 1 102 ? -13.343 3.720 14.668 1.00 54.00 102 ASP A O 1
ATOM 748 N N . ARG A 1 103 ? -15.015 3.280 13.225 1.00 53.59 103 ARG A N 1
ATOM 749 C CA . ARG A 1 103 ? -16.091 3.381 14.226 1.00 53.59 103 ARG A CA 1
ATOM 750 C C . ARG A 1 103 ? -16.787 2.044 14.373 1.00 53.59 103 ARG A C 1
ATOM 752 O O . ARG A 1 103 ? -17.222 1.466 13.384 1.00 53.59 103 ARG A O 1
ATOM 759 N N . LEU A 1 104 ? -16.959 1.582 15.605 1.00 55.44 104 LEU A N 1
ATOM 760 C CA . LEU A 1 104 ? -17.914 0.518 15.880 1.00 55.44 104 LEU A CA 1
ATOM 761 C C . LEU A 1 104 ? -19.316 1.133 15.888 1.00 55.44 104 LEU A C 1
ATOM 763 O O . LEU A 1 104 ? -19.612 1.980 16.727 1.00 55.44 104 LEU A O 1
ATOM 767 N N . LEU A 1 105 ? -20.151 0.745 14.932 1.00 53.78 105 LEU A N 1
ATOM 768 C CA . LEU A 1 105 ? -21.588 0.970 14.986 1.00 53.78 105 LEU A CA 1
ATOM 769 C C . LEU A 1 105 ? -22.234 -0.246 15.641 1.00 53.78 105 LEU A C 1
ATOM 771 O O . LEU A 1 105 ? -21.829 -1.383 15.417 1.00 53.78 105 LEU A O 1
ATOM 775 N N . TRP A 1 106 ? -23.242 -0.004 16.461 1.00 46.72 106 TRP A N 1
ATOM 776 C CA . TRP A 1 106 ? -23.983 -1.058 17.135 1.00 46.72 106 TRP A CA 1
ATOM 777 C C . TRP A 1 106 ? -25.465 -0.907 16.795 1.00 46.72 106 TRP A C 1
ATOM 779 O O . TRP A 1 106 ? -26.037 0.161 17.008 1.00 46.72 106 TRP A O 1
ATOM 789 N N . SER A 1 107 ? -26.087 -1.976 16.299 1.00 47.88 107 SER A N 1
ATOM 790 C CA . SER A 1 107 ? -27.537 -2.138 16.144 1.00 47.88 107 SER A CA 1
ATOM 791 C C . SER A 1 107 ? -28.032 -3.356 16.934 1.00 47.88 107 SER A C 1
ATOM 793 O O . SER A 1 107 ? -27.238 -4.161 17.420 1.00 47.88 107 SER A O 1
ATOM 795 N N . GLU A 1 108 ? -29.347 -3.488 17.131 1.00 46.50 108 GLU A N 1
ATOM 796 C CA . GLU A 1 108 ? -29.927 -4.619 17.871 1.00 46.50 108 GLU A CA 1
ATOM 797 C C . GLU A 1 108 ? -29.435 -5.964 17.306 1.00 46.50 108 GLU A C 1
ATOM 799 O O . GLU A 1 108 ? -29.712 -6.309 16.162 1.00 46.50 108 GLU A O 1
ATOM 804 N N . GLY A 1 109 ? -28.672 -6.713 18.111 1.00 50.00 109 GLY A N 1
ATOM 805 C CA . GLY A 1 109 ? -28.132 -8.026 17.741 1.00 50.00 109 GLY A CA 1
ATOM 806 C C . GLY A 1 109 ? -26.880 -8.015 16.854 1.00 50.00 109 GLY A C 1
ATOM 807 O O . GLY A 1 109 ? -26.299 -9.079 16.648 1.00 50.00 109 GLY A O 1
ATOM 808 N N . GLU A 1 110 ? -26.417 -6.854 16.383 1.00 51.47 110 GLU A N 1
ATOM 809 C CA . GLU A 1 110 ? -25.290 -6.764 15.450 1.00 51.47 110 GLU A CA 1
ATOM 810 C C . GLU A 1 110 ? -24.367 -5.585 15.783 1.00 51.47 110 GLU A C 1
ATOM 812 O O . GLU A 1 110 ? -24.762 -4.422 15.759 1.00 51.47 110 GLU A O 1
ATOM 817 N N . ALA A 1 111 ? -23.103 -5.885 16.074 1.00 51.12 111 ALA A N 1
ATOM 818 C CA . ALA A 1 111 ? -22.051 -4.882 16.156 1.00 51.12 111 ALA A CA 1
ATOM 819 C C . ALA A 1 111 ? -21.295 -4.870 14.819 1.00 51.12 111 ALA A C 1
ATOM 821 O O . ALA A 1 111 ? -20.654 -5.858 14.461 1.00 51.12 111 ALA A O 1
ATOM 822 N N . VAL A 1 112 ? -21.367 -3.761 14.082 1.00 53.50 112 VAL A N 1
ATOM 823 C CA . VAL A 1 112 ? -20.743 -3.583 12.764 1.00 53.50 112 VAL A CA 1
ATOM 824 C C . VAL A 1 112 ? -19.701 -2.476 12.847 1.00 53.50 112 VAL A C 1
ATOM 826 O O . VAL A 1 112 ? -20.022 -1.327 13.126 1.00 53.50 112 VAL A O 1
ATOM 829 N N . VAL A 1 113 ? -18.434 -2.769 12.550 1.00 51.28 113 VAL A N 1
ATOM 830 C CA . VAL A 1 113 ? -17.444 -1.698 12.351 1.00 51.28 113 VAL A CA 1
ATOM 831 C C . VAL A 1 113 ? -17.733 -1.017 11.015 1.00 51.28 113 VAL A C 1
ATOM 833 O O . VAL A 1 113 ? -17.585 -1.621 9.953 1.00 51.28 113 VAL A O 1
ATOM 836 N N . SER A 1 114 ? -18.147 0.246 11.063 1.00 48.91 114 SER A N 1
ATOM 837 C CA . SER A 1 114 ? -18.339 1.076 9.880 1.00 48.91 114 SER A CA 1
ATOM 838 C C . SER A 1 114 ? -17.136 1.975 9.631 1.00 48.91 114 SER A C 1
ATOM 840 O O . SER A 1 114 ? -16.530 2.552 10.538 1.00 48.91 114 SER A O 1
ATOM 842 N N . LYS A 1 115 ? -16.840 2.126 8.342 1.00 50.75 115 LYS A N 1
ATOM 843 C CA . LYS A 1 115 ? -15.876 3.074 7.791 1.00 50.75 115 LYS A CA 1
ATOM 844 C C . LYS A 1 115 ? -16.349 4.504 8.086 1.00 50.75 115 LYS A C 1
ATOM 846 O O . LYS A 1 115 ? -17.399 4.903 7.591 1.00 50.75 115 LYS A O 1
ATOM 851 N N . ASP A 1 116 ? -15.562 5.299 8.814 1.00 46.44 116 ASP A N 1
ATOM 852 C CA . ASP A 1 116 ? -15.911 6.703 9.124 1.00 46.44 116 ASP A CA 1
ATOM 853 C C . ASP A 1 116 ? -15.858 7.627 7.887 1.00 46.44 116 ASP A C 1
ATOM 855 O O . ASP A 1 116 ? -16.357 8.745 7.913 1.00 46.44 116 ASP A O 1
ATOM 859 N N . TRP A 1 117 ? -15.299 7.172 6.759 1.00 47.44 117 TRP A N 1
ATOM 860 C CA . TRP A 1 117 ? -15.275 7.968 5.524 1.00 47.44 117 TRP A CA 1
ATOM 861 C C . TRP A 1 117 ? -16.550 7.848 4.678 1.00 47.44 117 TRP A C 1
ATOM 863 O O . TRP A 1 117 ? -16.726 8.608 3.733 1.00 47.44 117 TRP A O 1
ATOM 873 N N . LYS A 1 118 ? -17.476 6.935 5.011 1.00 41.44 118 LYS A N 1
ATOM 874 C CA . LYS A 1 118 ? -18.866 7.033 4.539 1.00 41.44 118 LYS A CA 1
ATOM 875 C C . LYS A 1 118 ? -19.628 7.954 5.493 1.00 41.44 118 LYS A C 1
ATOM 877 O O . LYS A 1 118 ? -20.494 7.506 6.238 1.00 41.44 118 LYS A O 1
ATOM 882 N N . ARG A 1 119 ? -19.276 9.238 5.522 1.00 46.03 119 ARG A N 1
ATOM 883 C CA . ARG A 1 119 ? -20.068 10.239 6.238 1.00 46.03 119 ARG A CA 1
ATOM 884 C C . ARG A 1 119 ? -21.141 10.785 5.304 1.00 46.03 119 ARG A C 1
ATOM 886 O O . ARG A 1 119 ? -20.847 11.459 4.330 1.00 46.03 119 ARG A O 1
ATOM 893 N N . GLU A 1 120 ? -22.394 10.563 5.685 1.00 42.09 120 GLU A N 1
ATOM 894 C CA . GLU A 1 120 ? -23.528 11.430 5.327 1.00 42.09 120 GLU A CA 1
ATOM 895 C C . GLU A 1 120 ? -23.430 12.816 6.007 1.00 42.09 120 GLU A C 1
ATOM 897 O O . GLU A 1 120 ? -24.275 13.686 5.804 1.00 42.09 120 GLU A O 1
ATOM 902 N N . ASP A 1 121 ? -22.382 13.045 6.804 1.00 42.91 121 ASP A N 1
ATOM 903 C CA . ASP A 1 121 ? -22.089 14.306 7.477 1.00 42.91 121 ASP A CA 1
ATOM 904 C C . ASP A 1 121 ? -21.477 15.305 6.472 1.00 42.91 121 ASP A C 1
ATOM 906 O O . ASP A 1 121 ? -20.272 15.556 6.457 1.00 42.91 121 ASP A O 1
ATOM 910 N N . ARG A 1 122 ? -22.345 15.867 5.619 1.00 47.59 122 ARG A N 1
ATOM 911 C CA . ARG A 1 122 ? -22.097 16.864 4.549 1.00 47.59 122 ARG A CA 1
ATOM 912 C C . ARG A 1 122 ? -21.350 18.150 4.965 1.00 47.59 122 ARG A C 1
ATOM 914 O O . ARG A 1 122 ? -21.180 19.041 4.140 1.00 47.59 122 ARG A O 1
ATOM 921 N N . ASN A 1 123 ? -20.958 18.281 6.232 1.00 48.59 123 ASN A N 1
ATOM 922 C CA . ASN A 1 123 ? -20.379 19.499 6.808 1.00 48.59 123 ASN A CA 1
ATOM 923 C C . ASN A 1 123 ? -18.874 19.407 7.101 1.00 48.59 123 ASN A C 1
ATOM 925 O O . ASN A 1 123 ? -18.274 20.417 7.471 1.00 48.59 123 ASN A O 1
ATOM 929 N N . LEU A 1 124 ? -18.247 18.236 6.960 1.00 45.81 124 LEU A N 1
ATOM 930 C CA . LEU A 1 124 ? -16.795 18.187 6.786 1.00 45.81 124 LEU A CA 1
ATOM 931 C C . LEU A 1 124 ? -16.517 18.436 5.303 1.00 45.81 124 LEU A C 1
ATOM 933 O O . LEU A 1 124 ? -17.218 17.874 4.466 1.00 45.81 124 LEU A O 1
ATOM 937 N N . ALA A 1 125 ? -15.538 19.293 4.987 1.00 46.91 125 ALA A N 1
ATOM 938 C CA . ALA A 1 125 ? -15.057 19.433 3.612 1.00 46.91 125 ALA A CA 1
ATOM 939 C C . ALA A 1 125 ? -14.770 18.032 3.074 1.00 46.91 125 ALA A C 1
ATOM 941 O O . ALA A 1 125 ? -14.206 17.245 3.835 1.00 46.91 125 ALA A O 1
ATOM 942 N N . ASP A 1 126 ? -15.207 17.737 1.844 1.00 48.38 126 ASP A N 1
ATOM 943 C CA . ASP A 1 126 ? -14.977 16.463 1.163 1.00 48.38 126 ASP A CA 1
ATOM 944 C C . ASP A 1 126 ? -13.507 16.072 1.374 1.00 48.38 126 ASP A C 1
ATOM 946 O O . ASP A 1 126 ? -12.621 16.612 0.718 1.00 48.38 126 ASP A O 1
ATOM 950 N N . GLU A 1 127 ? -13.215 15.239 2.383 1.00 47.06 127 GLU A N 1
ATOM 951 C CA . GLU A 1 127 ? -11.852 14.779 2.618 1.00 47.06 127 GLU A CA 1
ATOM 952 C C . GLU A 1 127 ? -11.596 13.848 1.441 1.00 47.06 127 GLU A C 1
ATOM 954 O O . GLU A 1 127 ? -12.158 12.753 1.379 1.00 47.06 127 GLU A O 1
ATOM 959 N N . ASP A 1 128 ? -10.855 14.399 0.477 1.00 51.25 128 ASP A N 1
ATOM 960 C CA . ASP A 1 128 ? -10.648 13.920 -0.878 1.00 51.25 128 ASP A CA 1
ATOM 961 C C . ASP A 1 128 ? -10.680 12.397 -0.940 1.00 51.25 128 ASP A C 1
ATOM 963 O O . ASP A 1 128 ? -9.908 11.717 -0.259 1.00 51.25 128 ASP A O 1
ATOM 967 N N . GLU A 1 129 ? -11.561 11.841 -1.771 1.00 54.84 129 GLU A N 1
ATOM 968 C CA . GLU A 1 129 ? -11.452 10.446 -2.170 1.00 54.84 129 GLU A CA 1
ATOM 969 C C . GLU A 1 129 ? -10.074 10.277 -2.817 1.00 54.84 129 GLU A C 1
ATOM 971 O O . GLU A 1 129 ? -9.866 10.624 -3.978 1.00 54.84 129 GLU A O 1
ATOM 976 N N . ILE A 1 130 ? -9.090 9.846 -2.020 1.00 59.00 130 ILE A N 1
ATOM 977 C CA . ILE A 1 130 ? -7.699 9.905 -2.445 1.00 59.00 130 ILE A CA 1
ATOM 978 C C . ILE A 1 130 ? -7.523 8.890 -3.565 1.00 59.00 130 ILE A C 1
ATOM 980 O O . ILE A 1 130 ? -7.513 7.674 -3.344 1.00 59.00 130 ILE A O 1
ATOM 984 N N . GLU A 1 131 ? -7.396 9.405 -4.782 1.00 65.81 131 GLU A N 1
ATOM 985 C CA . GLU A 1 131 ? -7.279 8.575 -5.960 1.00 65.81 131 GLU A CA 1
ATOM 986 C C . GLU A 1 131 ? -5.956 7.802 -5.927 1.00 65.81 131 GLU A C 1
ATOM 988 O O . GLU A 1 131 ? -4.875 8.336 -5.650 1.00 65.81 131 GLU A O 1
ATOM 993 N N . LEU A 1 132 ? -6.046 6.504 -6.211 1.00 76.12 132 LEU A N 1
ATOM 994 C CA . LEU A 1 132 ? -4.876 5.692 -6.528 1.00 76.12 132 LEU A CA 1
ATOM 995 C C . LEU A 1 132 ? -4.207 6.233 -7.800 1.00 76.12 132 LEU A C 1
ATOM 997 O O . LEU A 1 132 ? -4.894 6.846 -8.621 1.00 76.12 132 LEU A O 1
ATOM 1001 N N . PRO A 1 133 ? -2.898 6.000 -8.006 1.00 78.38 133 PRO A N 1
ATOM 1002 C CA . PRO A 1 133 ? -2.238 6.400 -9.241 1.00 78.38 133 PRO A CA 1
ATOM 1003 C C . PRO A 1 133 ? -2.952 5.776 -10.444 1.00 78.38 133 PRO A C 1
ATOM 1005 O O . PRO A 1 133 ? -2.925 4.564 -10.650 1.00 78.38 133 PRO A O 1
ATOM 1008 N N . LYS A 1 134 ? -3.606 6.623 -11.241 1.00 78.38 134 LYS A N 1
ATOM 1009 C CA . LYS A 1 134 ? -4.329 6.231 -12.452 1.00 78.38 134 LYS A CA 1
ATOM 1010 C C . LYS A 1 134 ? -3.516 6.642 -13.677 1.00 78.38 134 LYS A C 1
ATOM 1012 O O . LYS A 1 134 ? -3.272 7.822 -13.922 1.00 78.38 134 LYS A O 1
ATOM 1017 N N . ALA A 1 135 ? -3.122 5.657 -14.473 1.00 86.25 135 ALA A N 1
ATOM 1018 C CA . ALA A 1 135 ? -2.597 5.842 -15.820 1.00 86.25 135 ALA A CA 1
ATOM 1019 C C . ALA A 1 135 ? -3.082 4.684 -16.697 1.00 86.25 135 ALA A C 1
ATOM 1021 O O . ALA A 1 135 ? -3.399 3.618 -16.176 1.00 86.25 135 ALA A O 1
ATOM 1022 N N . ALA A 1 136 ? -3.119 4.872 -18.019 1.00 86.12 136 ALA A N 1
ATOM 1023 C CA . ALA A 1 136 ? -3.610 3.850 -18.952 1.00 86.12 136 ALA A CA 1
ATOM 1024 C C . ALA A 1 136 ? -2.892 2.492 -18.805 1.00 86.12 136 ALA A C 1
ATOM 1026 O O . ALA A 1 136 ? -3.474 1.447 -19.079 1.00 86.12 136 ALA A O 1
ATOM 1027 N N . ASN A 1 137 ? -1.642 2.511 -18.345 1.00 90.75 137 ASN A N 1
ATOM 1028 C CA . ASN A 1 137 ? -0.792 1.344 -18.150 1.00 90.75 137 ASN A CA 1
ATOM 1029 C C . ASN A 1 137 ? -0.598 0.928 -16.682 1.00 90.75 137 ASN A C 1
ATOM 1031 O O . ASN A 1 137 ? 0.102 -0.050 -16.446 1.00 90.75 137 ASN A O 1
ATOM 1035 N N . ILE A 1 138 ? -1.227 1.604 -15.711 1.00 95.62 138 ILE A N 1
ATOM 1036 C CA . ILE A 1 138 ? -1.206 1.189 -14.299 1.00 95.62 138 ILE A CA 1
ATOM 1037 C C . ILE A 1 138 ? -2.508 0.460 -13.978 1.00 95.62 138 ILE A C 1
ATOM 1039 O O . ILE A 1 138 ? -3.593 1.034 -14.067 1.00 95.62 138 ILE A O 1
ATOM 1043 N N . ARG A 1 139 ? -2.409 -0.810 -13.578 1.00 96.12 139 ARG A N 1
ATOM 1044 C CA . ARG A 1 139 ? -3.569 -1.612 -13.168 1.00 96.12 139 ARG A CA 1
ATOM 1045 C C . ARG A 1 139 ? -3.773 -1.568 -11.660 1.00 96.12 139 ARG A C 1
ATOM 1047 O O . ARG A 1 139 ? -2.839 -1.776 -10.892 1.00 96.12 139 ARG A O 1
ATOM 1054 N N . ARG A 1 140 ? -5.018 -1.392 -11.224 1.00 94.69 140 ARG A N 1
ATOM 1055 C CA . ARG A 1 140 ? -5.387 -1.660 -9.832 1.00 94.69 140 ARG A CA 1
ATOM 1056 C C . ARG A 1 140 ? -5.511 -3.169 -9.638 1.00 94.69 140 ARG A C 1
ATOM 1058 O O . ARG A 1 140 ? -6.284 -3.798 -10.357 1.00 94.69 140 ARG A O 1
ATOM 1065 N N . LEU A 1 141 ? -4.758 -3.730 -8.698 1.00 95.00 141 LEU A N 1
ATOM 1066 C CA . LEU A 1 141 ? -4.796 -5.160 -8.383 1.00 95.00 141 LEU A CA 1
ATOM 1067 C C . LEU A 1 141 ? -5.395 -5.395 -6.994 1.00 95.00 141 LEU A C 1
ATOM 1069 O O . LEU A 1 141 ? -5.232 -4.563 -6.100 1.00 95.00 141 LEU A O 1
ATOM 1073 N N . THR A 1 142 ? -6.070 -6.533 -6.845 1.00 94.62 142 THR A N 1
ATOM 1074 C CA . THR A 1 142 ? -6.356 -7.164 -5.549 1.00 94.62 142 THR A CA 1
ATOM 1075 C C . THR A 1 142 ? -5.189 -8.069 -5.150 1.00 94.62 142 THR A C 1
ATOM 1077 O 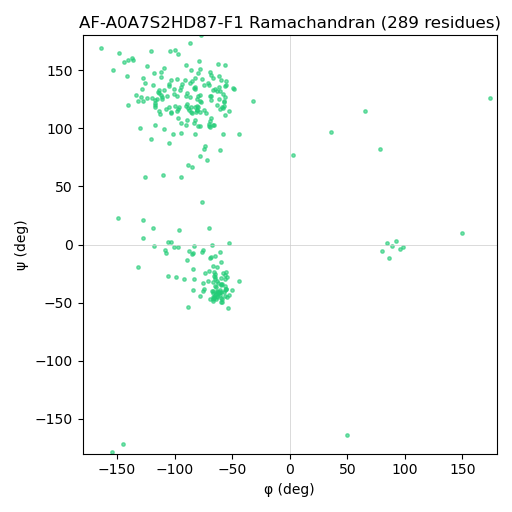O . THR A 1 142 ? -4.294 -8.302 -5.967 1.00 94.62 142 THR A O 1
ATOM 1080 N N . PHE A 1 143 ? -5.197 -8.622 -3.936 1.00 93.00 143 PHE A N 1
ATOM 1081 C CA . PHE A 1 143 ? -4.217 -9.616 -3.497 1.00 93.00 143 PHE A CA 1
ATOM 1082 C C . PHE A 1 143 ? -4.125 -10.802 -4.472 1.00 93.00 143 PHE A C 1
ATOM 1084 O O . PHE A 1 143 ? -3.060 -11.048 -5.036 1.00 93.00 143 PHE A O 1
ATOM 1091 N N . ASP A 1 144 ? -5.248 -11.465 -4.768 1.00 95.56 144 ASP A N 1
ATOM 1092 C CA . ASP A 1 144 ? -5.277 -12.606 -5.696 1.00 95.56 144 ASP A CA 1
ATOM 1093 C C . ASP A 1 144 ? -4.808 -12.213 -7.104 1.00 95.56 144 ASP A C 1
ATOM 1095 O O . ASP A 1 144 ? -4.075 -12.950 -7.765 1.00 95.56 144 ASP A O 1
ATOM 1099 N N . GLY A 1 145 ? -5.195 -11.015 -7.558 1.00 97.12 145 GLY A N 1
ATOM 1100 C CA . GLY A 1 145 ? -4.763 -10.473 -8.843 1.00 97.12 145 GLY A CA 1
ATOM 1101 C C . GLY A 1 145 ? -3.258 -10.212 -8.893 1.00 97.12 145 GLY A C 1
ATOM 1102 O O . GLY A 1 145 ? -2.635 -10.429 -9.931 1.00 97.12 145 GLY A O 1
ATOM 1103 N N . LEU A 1 146 ? -2.667 -9.780 -7.779 1.00 96.50 146 LEU A N 1
ATOM 1104 C CA . LEU A 1 146 ? -1.229 -9.598 -7.643 1.00 96.50 146 LEU A CA 1
ATOM 1105 C C . LEU A 1 146 ? -0.494 -10.942 -7.641 1.00 96.50 146 LEU A C 1
ATOM 1107 O O . LEU A 1 146 ? 0.461 -11.082 -8.398 1.00 96.50 146 LEU A O 1
ATOM 1111 N N . VAL A 1 147 ? -0.956 -11.932 -6.874 1.00 96.50 147 VAL A N 1
ATOM 1112 C CA . VAL A 1 147 ? -0.361 -13.281 -6.850 1.00 96.50 147 VAL A CA 1
ATOM 1113 C C . VAL A 1 147 ? -0.386 -13.910 -8.245 1.00 96.50 147 VAL A C 1
ATOM 1115 O O . VAL A 1 147 ? 0.644 -14.359 -8.748 1.00 96.50 147 VAL A O 1
ATOM 1118 N N . ALA A 1 148 ? -1.542 -13.879 -8.915 1.00 97.25 148 ALA A N 1
ATOM 1119 C CA . ALA A 1 148 ? -1.689 -14.427 -10.260 1.00 97.25 148 ALA A CA 1
ATOM 1120 C C . ALA A 1 148 ? -0.822 -13.687 -11.292 1.00 97.25 148 ALA A C 1
ATOM 1122 O O . ALA A 1 148 ? -0.216 -14.311 -12.164 1.00 9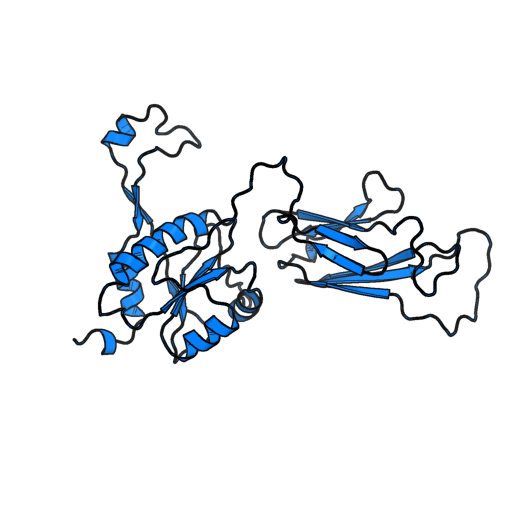7.25 148 ALA A O 1
ATOM 1123 N N . ALA A 1 149 ? -0.741 -12.355 -11.203 1.00 97.25 149 ALA A N 1
ATOM 1124 C CA . ALA A 1 149 ? 0.102 -11.572 -12.097 1.00 97.25 149 ALA A CA 1
ATOM 1125 C C . ALA A 1 149 ? 1.589 -11.866 -11.872 1.00 97.25 149 ALA A C 1
ATOM 1127 O O . ALA A 1 149 ? 2.292 -12.131 -12.849 1.00 97.25 149 ALA A O 1
ATOM 1128 N N . ALA A 1 150 ? 2.027 -11.873 -10.609 1.00 96.56 150 ALA A N 1
ATOM 1129 C CA . ALA A 1 150 ? 3.398 -12.148 -10.202 1.00 96.56 150 ALA A CA 1
ATOM 1130 C C . ALA A 1 150 ? 3.873 -13.509 -10.704 1.00 96.56 150 ALA A C 1
ATOM 1132 O O . ALA A 1 150 ? 4.970 -13.579 -11.228 1.00 96.56 150 ALA A O 1
ATOM 1133 N N . ALA A 1 151 ? 3.029 -14.545 -10.658 1.00 96.38 151 ALA A N 1
ATOM 1134 C CA . ALA A 1 151 ? 3.363 -15.880 -11.161 1.00 96.38 151 ALA A CA 1
ATOM 1135 C C . ALA A 1 151 ? 3.558 -15.957 -12.689 1.00 96.38 151 ALA A C 1
ATOM 1137 O O . ALA A 1 151 ? 4.115 -16.927 -13.192 1.00 96.38 151 ALA A O 1
ATOM 1138 N N . SER A 1 152 ? 3.068 -14.969 -13.446 1.00 96.44 152 SER A N 1
ATOM 1139 C CA . SER A 1 152 ? 3.095 -14.993 -14.917 1.00 96.44 152 SER A CA 1
ATOM 1140 C C . SER A 1 152 ? 4.133 -14.066 -15.540 1.00 96.44 152 SER A C 1
ATOM 1142 O O . SER A 1 152 ? 4.548 -14.294 -16.673 1.00 96.44 152 SER A O 1
ATOM 1144 N N . ARG A 1 153 ? 4.504 -12.983 -14.849 1.00 95.88 153 ARG A N 1
ATOM 1145 C CA . ARG A 1 153 ? 5.368 -11.929 -15.389 1.00 95.88 153 ARG A CA 1
ATOM 1146 C C . ARG A 1 153 ? 5.928 -11.047 -14.285 1.00 95.88 153 ARG A C 1
ATOM 1148 O O . ARG A 1 153 ? 5.445 -11.068 -13.157 1.00 95.88 153 ARG A O 1
ATOM 1155 N N . THR A 1 154 ? 6.890 -10.199 -14.638 1.00 96.62 154 THR A N 1
ATOM 1156 C CA . THR A 1 154 ? 7.399 -9.191 -13.707 1.00 96.62 154 THR A CA 1
ATOM 1157 C C . THR A 1 154 ? 6.338 -8.129 -13.424 1.00 96.62 154 THR A C 1
ATOM 1159 O O . THR A 1 154 ? 5.797 -7.517 -14.349 1.00 96.62 154 THR A O 1
ATOM 1162 N N . VAL A 1 155 ? 6.065 -7.868 -12.145 1.00 97.62 155 VAL A N 1
ATOM 1163 C CA . VAL A 1 155 ? 5.099 -6.854 -11.704 1.00 97.62 155 VAL A CA 1
ATOM 1164 C C . VAL A 1 155 ? 5.803 -5.805 -10.859 1.00 97.62 155 VAL A C 1
ATOM 1166 O O . VAL A 1 155 ? 6.425 -6.140 -9.857 1.00 97.62 155 VAL A O 1
ATOM 1169 N N . VAL A 1 156 ? 5.665 -4.532 -11.226 1.00 96.81 156 VAL A N 1
ATOM 1170 C CA . VAL A 1 156 ? 6.087 -3.387 -10.411 1.00 96.81 156 VAL A CA 1
ATOM 1171 C C . VAL A 1 156 ? 4.846 -2.779 -9.768 1.00 96.81 156 VAL A C 1
ATOM 1173 O O . VAL A 1 156 ? 3.982 -2.240 -10.461 1.00 96.81 156 VAL A O 1
ATOM 1176 N N . VAL A 1 157 ? 4.753 -2.858 -8.443 1.00 95.75 157 VAL A N 1
ATOM 1177 C CA . VAL A 1 157 ? 3.574 -2.457 -7.670 1.00 95.75 157 VAL A CA 1
ATOM 1178 C C . VAL A 1 157 ? 3.891 -1.273 -6.764 1.00 95.75 157 VAL A C 1
ATOM 1180 O O . VAL A 1 157 ? 4.765 -1.345 -5.895 1.00 95.75 157 VAL A O 1
ATOM 1183 N N . ALA A 1 158 ? 3.108 -0.206 -6.901 1.00 94.06 158 ALA A N 1
ATOM 1184 C CA . ALA A 1 158 ? 2.977 0.830 -5.887 1.00 94.06 158 ALA A CA 1
ATOM 1185 C C . ALA A 1 158 ? 1.975 0.371 -4.817 1.00 94.06 158 ALA A C 1
ATOM 1187 O O . ALA A 1 158 ? 0.762 0.506 -4.985 1.00 94.06 158 ALA A O 1
ATOM 1188 N N . MET A 1 159 ? 2.486 -0.216 -3.732 1.00 91.75 159 MET A N 1
ATOM 1189 C CA . MET A 1 159 ? 1.686 -0.544 -2.550 1.00 91.75 159 MET A CA 1
ATOM 1190 C C . MET A 1 159 ? 1.634 0.674 -1.640 1.00 91.75 159 MET A C 1
ATOM 1192 O O . MET A 1 159 ? 2.677 1.139 -1.178 1.00 91.75 159 MET A O 1
ATOM 1196 N N . ARG A 1 160 ? 0.440 1.208 -1.389 1.00 85.56 160 ARG A N 1
ATOM 1197 C CA . ARG A 1 160 ? 0.308 2.465 -0.651 1.00 85.56 160 ARG A CA 1
ATOM 1198 C C . ARG A 1 160 ? -0.797 2.451 0.378 1.00 85.56 160 ARG A C 1
ATOM 1200 O O . ARG A 1 160 ? -1.773 1.715 0.267 1.00 85.56 160 ARG A O 1
ATOM 1207 N N . TYR A 1 161 ? -0.659 3.397 1.297 1.00 81.06 161 TYR A N 1
ATOM 1208 C CA . TYR A 1 161 ? -1.754 3.885 2.112 1.00 81.06 161 TYR A CA 1
ATOM 1209 C C . TYR A 1 161 ? -2.268 5.217 1.556 1.00 81.06 161 TYR A C 1
ATOM 1211 O O . TYR A 1 161 ? -1.456 6.100 1.255 1.00 81.06 161 TYR A O 1
ATOM 1219 N N . PRO A 1 162 ? -3.594 5.398 1.422 1.00 75.94 162 PRO A N 1
ATOM 1220 C CA . PRO A 1 162 ? -4.179 6.620 0.886 1.00 75.94 162 PRO A CA 1
ATOM 1221 C C . PRO A 1 162 ? -3.689 7.895 1.585 1.00 75.94 162 PRO A C 1
ATOM 1223 O O . PRO A 1 162 ? -3.301 8.844 0.916 1.00 75.94 162 PRO A O 1
ATOM 1226 N N . TRP A 1 163 ? -3.609 7.874 2.915 1.00 73.88 163 TRP A N 1
ATOM 1227 C CA . TRP A 1 163 ? -3.244 9.009 3.776 1.00 73.88 163 TRP A CA 1
ATOM 1228 C C . TRP A 1 163 ? -1.731 9.243 3.942 1.00 73.88 163 TRP A C 1
ATOM 1230 O O . TRP A 1 163 ? -1.319 10.143 4.673 1.00 73.88 163 TRP A O 1
ATOM 1240 N N . CYS A 1 164 ? -0.876 8.417 3.335 1.00 79.19 164 CYS A N 1
ATOM 1241 C CA . CYS A 1 164 ? 0.575 8.544 3.463 1.00 79.19 164 CYS A CA 1
ATOM 1242 C C . CYS A 1 164 ? 1.086 9.610 2.476 1.00 79.19 164 CYS A C 1
ATOM 1244 O O . CYS A 1 164 ? 1.139 9.365 1.272 1.00 79.19 164 CYS A O 1
ATOM 1246 N N . ALA A 1 165 ? 1.483 10.790 2.973 1.00 81.06 165 ALA A N 1
ATOM 1247 C CA . ALA A 1 165 ? 1.956 11.901 2.132 1.00 81.06 165 ALA A CA 1
ATOM 1248 C C . ALA A 1 165 ? 3.143 11.503 1.233 1.00 81.06 165 ALA A C 1
ATOM 1250 O O . ALA A 1 165 ? 3.178 11.843 0.053 1.00 81.06 165 ALA A O 1
ATOM 1251 N N . ALA A 1 166 ? 4.065 10.698 1.768 1.00 83.31 166 ALA A N 1
ATOM 1252 C CA . ALA A 1 166 ? 5.189 10.160 1.010 1.00 83.31 166 ALA A CA 1
ATOM 1253 C C . ALA A 1 166 ? 4.755 9.173 -0.092 1.00 83.31 166 ALA A C 1
ATOM 1255 O O . ALA A 1 166 ? 5.389 9.124 -1.145 1.00 83.31 166 ALA A O 1
ATOM 1256 N N . CYS A 1 167 ? 3.673 8.407 0.112 1.00 86.62 167 CYS A N 1
ATOM 1257 C CA . CYS A 1 167 ? 3.080 7.605 -0.962 1.00 86.62 167 CYS A CA 1
ATOM 1258 C C . CYS A 1 167 ? 2.487 8.507 -2.046 1.00 86.62 167 CYS A C 1
ATOM 1260 O O . CYS A 1 167 ? 2.746 8.274 -3.218 1.00 86.62 167 CYS A O 1
ATOM 1262 N N . HIS A 1 168 ? 1.752 9.557 -1.667 1.00 85.81 168 HIS A N 1
ATOM 1263 C CA . HIS A 1 168 ? 1.125 10.465 -2.628 1.00 85.81 168 HIS A CA 1
ATOM 1264 C C . HIS A 1 168 ? 2.149 11.149 -3.550 1.00 85.81 168 HIS A C 1
ATOM 1266 O O . HIS A 1 168 ? 1.980 11.160 -4.768 1.00 85.81 168 HIS A O 1
ATOM 1272 N N . GLU A 1 169 ? 3.247 11.671 -3.000 1.00 85.69 169 GLU A N 1
ATOM 1273 C CA . GLU A 1 169 ? 4.319 12.266 -3.809 1.00 85.69 169 GLU A CA 1
ATOM 1274 C C . GLU A 1 169 ? 4.947 11.243 -4.770 1.00 85.69 169 GLU A C 1
ATOM 1276 O O . GLU A 1 169 ? 5.185 11.520 -5.951 1.00 85.69 169 GLU A O 1
ATOM 1281 N N . LYS A 1 170 ? 5.162 10.018 -4.288 1.00 87.00 170 LYS A N 1
ATOM 1282 C CA . LYS A 1 170 ? 5.733 8.942 -5.099 1.00 87.00 170 LYS A CA 1
ATOM 1283 C C . LYS A 1 170 ? 4.794 8.419 -6.155 1.00 87.00 170 LYS A C 1
ATOM 1285 O O . LYS A 1 170 ? 5.283 8.040 -7.208 1.00 87.00 170 LYS A O 1
ATOM 1290 N N . ASP A 1 171 ? 3.491 8.431 -5.930 1.00 90.00 171 ASP A N 1
ATOM 1291 C CA . ASP A 1 171 ? 2.506 8.044 -6.934 1.00 90.00 171 ASP A CA 1
ATOM 1292 C C . ASP A 1 171 ? 2.568 8.963 -8.147 1.00 90.00 171 ASP A C 1
ATOM 1294 O O . ASP A 1 171 ? 2.547 8.493 -9.284 1.00 90.00 171 ASP A O 1
ATOM 1298 N N . GLN A 1 172 ? 2.727 10.271 -7.924 1.00 89.38 172 GLN A N 1
ATOM 1299 C CA . GLN A 1 172 ? 2.941 11.218 -9.016 1.00 89.38 172 GLN A CA 1
ATOM 1300 C C . GLN A 1 172 ? 4.221 10.884 -9.784 1.00 89.38 172 GLN A C 1
ATOM 1302 O O . GLN A 1 172 ? 4.250 10.935 -11.018 1.00 89.38 172 GLN A O 1
ATOM 1307 N N . GLY A 1 173 ? 5.279 10.513 -9.061 1.00 91.38 173 GLY A N 1
ATOM 1308 C CA . GLY A 1 173 ? 6.524 10.077 -9.669 1.00 91.38 173 GLY A CA 1
ATOM 1309 C C . GLY A 1 173 ? 6.402 8.755 -10.425 1.00 91.38 173 GLY A C 1
ATOM 1310 O O . GLY A 1 173 ? 6.881 8.638 -11.548 1.00 91.38 173 GLY A O 1
ATOM 1311 N N . PHE A 1 174 ? 5.685 7.792 -9.859 1.00 94.00 174 PHE A N 1
ATOM 1312 C CA . PHE A 1 174 ? 5.422 6.484 -10.432 1.00 94.00 174 PHE A CA 1
ATOM 1313 C C . PHE A 1 174 ? 4.606 6.607 -11.717 1.00 94.00 174 PHE A C 1
ATOM 1315 O O . PHE A 1 174 ? 5.029 6.096 -12.744 1.00 94.00 174 PHE A O 1
ATOM 1322 N N . VAL A 1 175 ? 3.530 7.400 -11.723 1.00 94.12 175 VAL A N 1
ATOM 1323 C CA . VAL A 1 175 ? 2.748 7.700 -12.935 1.00 94.12 175 VAL A CA 1
ATOM 1324 C C . VAL A 1 175 ? 3.627 8.294 -14.038 1.00 94.12 175 VAL A C 1
ATOM 1326 O O . VAL A 1 175 ? 3.514 7.897 -15.200 1.00 94.12 175 VAL A O 1
ATOM 1329 N N . LYS A 1 176 ? 4.518 9.236 -13.703 1.00 93.62 176 LYS A N 1
ATOM 1330 C CA . LYS A 1 176 ? 5.464 9.814 -14.672 1.00 93.62 176 LYS A CA 1
ATOM 1331 C C . LYS A 1 176 ? 6.464 8.761 -15.169 1.00 93.62 176 LYS A C 1
ATOM 1333 O O . LYS A 1 176 ? 6.687 8.663 -16.372 1.00 93.62 176 LYS A O 1
ATOM 1338 N N . ALA A 1 177 ? 7.030 7.955 -14.272 1.00 92.94 177 ALA A N 1
ATOM 1339 C CA . ALA A 1 177 ? 8.004 6.920 -14.609 1.00 92.94 177 ALA A CA 1
ATOM 1340 C C . ALA A 1 177 ? 7.391 5.835 -15.496 1.00 92.94 177 ALA A C 1
ATOM 1342 O O . ALA A 1 177 ? 7.973 5.467 -16.507 1.00 92.94 177 ALA A O 1
ATOM 1343 N N . THR A 1 178 ? 6.175 5.393 -15.201 1.00 94.31 178 THR A N 1
ATOM 1344 C CA . THR A 1 178 ? 5.442 4.414 -16.001 1.00 94.31 178 THR A CA 1
ATOM 1345 C C . THR A 1 178 ? 5.103 4.943 -17.402 1.00 94.31 178 THR A C 1
ATOM 1347 O O . THR A 1 178 ? 5.054 4.163 -18.347 1.00 94.31 178 THR A O 1
ATOM 1350 N N . LYS A 1 179 ? 4.941 6.261 -17.592 1.00 93.88 179 LYS A N 1
ATOM 1351 C CA . LYS A 1 179 ? 4.80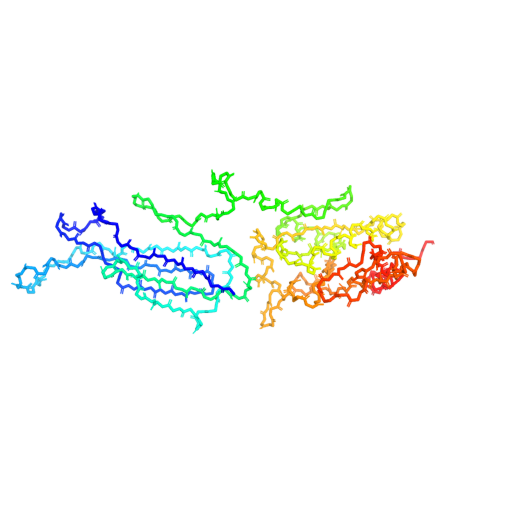0 6.866 -18.932 1.00 93.88 179 LYS A CA 1
ATOM 1352 C C . LYS A 1 179 ? 6.115 6.934 -19.711 1.00 93.88 179 LYS A C 1
ATOM 1354 O O . LYS A 1 179 ? 6.095 6.770 -20.922 1.00 93.88 179 LYS A O 1
ATOM 1359 N N . VAL A 1 180 ? 7.234 7.219 -19.042 1.00 93.88 180 VAL A N 1
ATOM 1360 C CA . VAL A 1 180 ? 8.541 7.430 -19.697 1.00 93.88 180 VAL A CA 1
ATOM 1361 C C . VAL A 1 180 ? 9.307 6.117 -19.862 1.00 93.88 180 VAL A C 1
ATOM 1363 O O . VAL A 1 180 ? 9.720 5.768 -20.961 1.00 93.88 180 VAL A O 1
ATOM 1366 N N . VAL A 1 181 ? 9.497 5.385 -18.767 1.00 93.50 181 VAL A N 1
ATOM 1367 C CA . VAL A 1 181 ? 10.223 4.111 -18.716 1.00 93.50 181 VAL A CA 1
ATOM 1368 C C . VAL A 1 181 ? 9.345 2.980 -19.237 1.00 93.50 181 VAL A C 1
ATOM 1370 O O . VAL A 1 181 ? 9.791 2.203 -20.072 1.00 93.50 181 VAL A O 1
ATOM 1373 N N . GLY A 1 182 ? 8.077 2.928 -18.822 1.00 91.88 182 GLY A N 1
ATOM 1374 C CA . GLY A 1 182 ? 7.143 1.882 -19.256 1.00 91.88 182 GLY A CA 1
ATOM 1375 C C . GLY A 1 182 ? 6.739 1.948 -20.734 1.00 91.88 182 GLY A C 1
ATOM 1376 O O . GLY A 1 182 ? 6.134 1.004 -21.224 1.00 91.88 182 GLY A O 1
ATOM 1377 N N . ALA A 1 183 ? 7.069 3.033 -21.444 1.00 92.75 183 ALA A N 1
ATOM 1378 C CA . ALA A 1 183 ? 6.875 3.144 -22.891 1.00 92.75 183 ALA A CA 1
ATOM 1379 C C . ALA A 1 183 ? 8.060 2.605 -23.714 1.00 92.75 183 ALA A C 1
ATOM 1381 O O . ALA A 1 183 ? 7.977 2.584 -24.938 1.00 92.75 183 ALA A O 1
ATOM 1382 N N . LYS A 1 184 ? 9.169 2.210 -23.075 1.00 94.62 184 LYS A N 1
ATOM 1383 C CA . LYS A 1 184 ? 10.324 1.629 -23.771 1.00 94.62 184 LYS A CA 1
ATOM 1384 C C . LYS A 1 184 ? 10.108 0.128 -23.971 1.00 94.62 184 LYS A C 1
ATOM 1386 O O . LYS A 1 184 ? 9.674 -0.551 -23.042 1.00 94.62 184 LYS A O 1
ATOM 1391 N N . ASP A 1 185 ? 10.509 -0.391 -25.130 1.00 92.38 185 ASP A N 1
ATOM 1392 C CA . ASP A 1 185 ? 10.319 -1.803 -25.508 1.00 92.38 185 ASP A CA 1
ATOM 1393 C C . ASP A 1 185 ? 10.918 -2.785 -24.494 1.00 92.38 185 ASP A C 1
ATOM 1395 O O . ASP A 1 185 ? 10.311 -3.801 -24.167 1.00 92.38 185 ASP A O 1
ATOM 1399 N N . ALA A 1 186 ? 12.057 -2.423 -23.898 1.00 90.81 186 ALA A N 1
ATOM 1400 C CA . ALA A 1 186 ? 12.728 -3.215 -22.869 1.00 90.81 186 ALA A CA 1
ATOM 1401 C C . ALA A 1 186 ? 11.880 -3.467 -21.600 1.00 90.81 186 ALA A C 1
ATOM 1403 O O . ALA A 1 186 ? 12.223 -4.318 -20.782 1.00 90.81 186 ALA A O 1
ATOM 1404 N N . PHE A 1 187 ? 10.784 -2.723 -21.414 1.00 93.50 187 PHE A N 1
ATOM 1405 C CA . PHE A 1 187 ? 9.851 -2.870 -20.294 1.00 93.50 187 PHE A CA 1
ATOM 1406 C C . PHE A 1 187 ? 8.427 -3.236 -20.743 1.00 93.50 187 PHE A C 1
ATOM 1408 O O . PHE A 1 187 ? 7.506 -3.151 -19.931 1.00 93.50 187 PHE A O 1
ATOM 1415 N N . ALA A 1 188 ? 8.227 -3.654 -21.999 1.00 92.94 188 ALA A N 1
ATOM 1416 C CA . ALA A 1 188 ? 6.903 -3.967 -22.546 1.00 92.94 188 ALA A CA 1
ATOM 1417 C C . ALA A 1 188 ? 6.181 -5.098 -21.784 1.00 92.94 188 ALA A C 1
ATOM 1419 O O . ALA A 1 188 ? 4.965 -5.049 -21.606 1.00 92.94 188 ALA A O 1
ATOM 1420 N N . GLU A 1 189 ? 6.935 -6.075 -21.272 1.00 93.00 189 GLU A N 1
ATOM 1421 C CA . GLU A 1 189 ? 6.403 -7.220 -20.514 1.00 93.00 189 GLU A CA 1
ATOM 1422 C C . GLU A 1 189 ? 6.172 -6.925 -19.021 1.00 93.00 189 GLU A C 1
ATOM 1424 O O . GLU A 1 189 ? 5.593 -7.739 -18.294 1.00 93.00 189 GLU A O 1
ATOM 1429 N N . VAL A 1 190 ? 6.605 -5.756 -18.534 1.00 95.88 190 VAL A N 1
ATOM 1430 C CA . VAL A 1 190 ? 6.433 -5.370 -17.131 1.00 95.88 190 VAL A CA 1
ATOM 1431 C C . VAL A 1 190 ? 4.998 -4.913 -16.890 1.00 95.88 190 VAL A C 1
ATOM 1433 O O . VAL A 1 190 ? 4.519 -3.950 -17.492 1.00 95.88 190 VAL A O 1
ATOM 1436 N N . LEU A 1 191 ? 4.315 -5.553 -15.938 1.00 97.31 191 LEU A N 1
ATOM 1437 C CA . LEU A 1 191 ? 3.034 -5.056 -15.450 1.00 97.31 191 LEU A CA 1
ATOM 1438 C C . LEU A 1 191 ? 3.251 -3.976 -14.396 1.00 97.31 191 LEU A C 1
ATOM 1440 O O . LEU A 1 191 ? 3.767 -4.238 -13.312 1.00 97.31 191 LEU A O 1
ATOM 1444 N N . TRP A 1 192 ? 2.768 -2.775 -14.685 1.00 97.38 192 TRP A N 1
ATOM 1445 C CA . TRP A 1 192 ? 2.720 -1.683 -13.725 1.00 97.38 192 TRP A CA 1
ATOM 1446 C C . TRP A 1 192 ? 1.394 -1.725 -12.977 1.00 97.38 192 TRP A C 1
ATOM 1448 O O . TRP A 1 192 ? 0.321 -1.785 -13.586 1.00 97.38 192 TRP A O 1
ATOM 1458 N N . ALA A 1 193 ? 1.456 -1.702 -11.653 1.00 97.25 193 ALA A N 1
ATOM 1459 C CA . ALA A 1 193 ? 0.282 -1.858 -10.821 1.00 97.25 193 ALA A CA 1
ATOM 1460 C C . ALA A 1 193 ? 0.283 -0.935 -9.605 1.00 97.25 193 ALA A C 1
ATOM 1462 O O . ALA A 1 193 ? 1.315 -0.455 -9.141 1.00 97.25 193 ALA A O 1
ATOM 1463 N N . SER A 1 194 ? -0.912 -0.715 -9.077 1.00 95.12 194 SER A N 1
ATOM 1464 C CA . SER A 1 194 ? -1.155 -0.023 -7.820 1.00 95.12 194 SER A CA 1
ATOM 1465 C C . SER A 1 194 ? -1.999 -0.909 -6.920 1.00 95.12 194 SER A C 1
ATOM 1467 O O . SER A 1 194 ? -2.968 -1.514 -7.392 1.00 95.12 194 SER A O 1
ATOM 1469 N N . LEU A 1 195 ? -1.672 -0.935 -5.636 1.00 92.94 195 LEU A N 1
ATOM 1470 C CA . LEU A 1 195 ? -2.387 -1.721 -4.646 1.00 92.94 195 LEU A CA 1
ATOM 1471 C C . LEU A 1 195 ? -2.669 -0.866 -3.408 1.00 92.94 195 LEU A C 1
ATOM 1473 O O . LEU A 1 195 ? -1.779 -0.204 -2.870 1.00 92.94 195 LEU A O 1
ATOM 1477 N N . ASP A 1 196 ? -3.932 -0.865 -2.990 1.00 88.19 196 ASP A N 1
ATOM 1478 C CA . ASP A 1 196 ? -4.390 -0.151 -1.801 1.00 88.19 196 ASP A CA 1
ATOM 1479 C C . ASP A 1 196 ? -4.282 -1.076 -0.590 1.00 88.19 196 ASP A C 1
ATOM 1481 O O . ASP A 1 196 ? -5.126 -1.953 -0.392 1.00 88.19 196 ASP A O 1
ATOM 1485 N N . LEU A 1 197 ? -3.255 -0.874 0.235 1.00 84.31 197 LEU A N 1
ATOM 1486 C CA . LEU A 1 197 ? -3.014 -1.707 1.418 1.00 84.31 197 LEU A CA 1
ATOM 1487 C C . LEU A 1 197 ? -4.139 -1.600 2.449 1.00 84.31 197 LEU A C 1
ATOM 1489 O O . LEU A 1 197 ? -4.336 -2.506 3.249 1.00 84.31 197 LEU A O 1
ATOM 1493 N N . ARG A 1 198 ? -4.942 -0.534 2.379 1.00 77.31 198 ARG A N 1
ATOM 1494 C CA . ARG A 1 198 ? -6.150 -0.377 3.191 1.00 77.31 198 ARG A CA 1
ATOM 1495 C C . ARG A 1 198 ? -7.196 -1.460 2.900 1.00 77.31 198 ARG A C 1
ATOM 1497 O O . ARG A 1 198 ? -8.007 -1.772 3.774 1.00 77.31 198 ARG A O 1
ATOM 1504 N N . GLU A 1 199 ? -7.276 -1.932 1.658 1.00 81.88 199 GLU A N 1
ATOM 1505 C CA . GLU A 1 199 ? -8.255 -2.939 1.226 1.00 81.88 199 GLU A CA 1
ATOM 1506 C C . GLU A 1 199 ? -7.637 -4.347 1.187 1.00 81.88 199 GLU A C 1
ATOM 1508 O O . GLU A 1 199 ? -8.337 -5.321 1.441 1.00 81.88 199 GLU A O 1
ATOM 1513 N N . GLU A 1 200 ? -6.327 -4.458 0.959 1.00 86.19 200 GLU A N 1
ATOM 1514 C CA . GLU A 1 200 ? -5.634 -5.723 0.691 1.00 86.19 200 GLU A CA 1
ATOM 1515 C C . GLU A 1 200 ? -4.714 -6.152 1.851 1.00 86.19 200 GLU 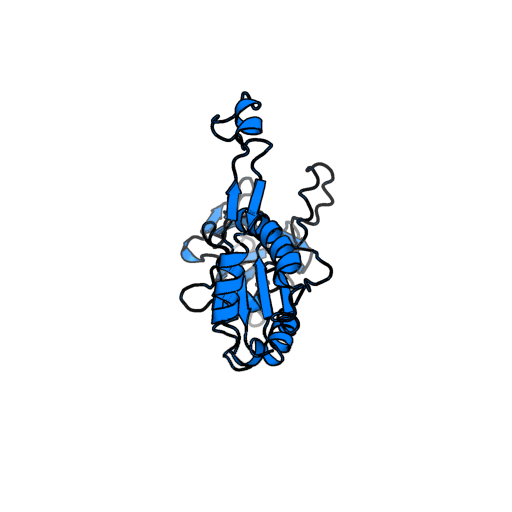A C 1
ATOM 1517 O O . GLU A 1 200 ? -3.503 -6.305 1.689 1.00 86.19 200 GLU A O 1
ATOM 1522 N N . LYS A 1 201 ? -5.282 -6.360 3.044 1.00 76.19 201 LYS A N 1
ATOM 1523 C CA . LYS A 1 201 ? -4.518 -6.682 4.272 1.00 76.19 201 LYS A CA 1
ATOM 1524 C C . LYS A 1 201 ? -3.697 -7.961 4.181 1.00 76.19 201 LYS A C 1
ATOM 1526 O O . LYS A 1 201 ? -2.678 -8.097 4.847 1.00 76.19 201 LYS A O 1
ATOM 1531 N N . GLU A 1 202 ? -4.147 -8.910 3.368 1.00 82.12 202 GLU A N 1
ATOM 1532 C CA . GLU A 1 202 ? -3.435 -10.171 3.185 1.00 82.12 202 GLU A CA 1
ATOM 1533 C C . GLU A 1 202 ? -2.045 -9.942 2.574 1.00 82.12 202 GLU A C 1
ATOM 1535 O O . GLU A 1 202 ? -1.090 -10.617 2.950 1.00 82.12 202 GLU A O 1
ATOM 1540 N N . VAL A 1 203 ? -1.893 -8.907 1.735 1.00 85.44 203 VAL A N 1
ATOM 1541 C CA . VAL A 1 203 ? -0.583 -8.452 1.248 1.00 85.44 203 VAL A CA 1
ATOM 1542 C C . VAL A 1 203 ? 0.302 -8.044 2.422 1.00 85.44 203 VAL A C 1
ATOM 1544 O O . VAL A 1 203 ? 1.445 -8.480 2.512 1.00 85.44 203 VAL A O 1
ATOM 1547 N N . GLU A 1 204 ? -0.218 -7.219 3.333 1.00 77.88 204 GLU A N 1
ATOM 1548 C CA . GLU A 1 204 ? 0.538 -6.765 4.501 1.00 77.88 204 GLU A CA 1
ATOM 1549 C C . GLU A 1 204 ? 0.905 -7.932 5.420 1.00 77.88 204 GLU A C 1
ATOM 1551 O O . GLU A 1 204 ? 2.037 -7.994 5.884 1.00 77.88 204 GLU A O 1
ATOM 1556 N N . ARG A 1 205 ? 0.006 -8.900 5.626 1.00 78.06 205 ARG A N 1
ATOM 1557 C CA . ARG A 1 205 ? 0.279 -10.082 6.456 1.00 78.06 205 ARG A CA 1
ATOM 1558 C C . ARG A 1 205 ? 1.346 -10.989 5.850 1.00 78.06 205 ARG A C 1
ATOM 1560 O O . ARG A 1 205 ? 2.277 -11.385 6.548 1.00 78.06 205 ARG A O 1
ATOM 1567 N N . GLN A 1 206 ? 1.223 -11.319 4.565 1.00 83.38 206 GLN A N 1
ATOM 1568 C CA . GLN A 1 206 ? 2.117 -12.281 3.917 1.00 83.38 206 GLN A CA 1
ATOM 1569 C C . GLN A 1 206 ? 3.490 -11.701 3.611 1.00 83.38 206 GLN A C 1
ATOM 1571 O O . GLN A 1 206 ? 4.501 -12.377 3.785 1.00 83.38 206 GLN A O 1
ATOM 1576 N N . LEU A 1 207 ? 3.534 -10.445 3.171 1.00 79.94 207 LEU A N 1
ATOM 1577 C CA . LEU A 1 207 ? 4.793 -9.775 2.867 1.00 79.94 207 LEU A CA 1
ATOM 1578 C C . LEU A 1 207 ? 5.422 -9.172 4.130 1.00 79.94 207 LEU A C 1
ATOM 1580 O O . LEU A 1 207 ? 6.628 -8.941 4.170 1.00 79.94 207 LEU A O 1
ATOM 1584 N N . GLY A 1 208 ? 4.605 -8.939 5.163 1.00 67.81 208 GLY A N 1
ATOM 1585 C CA . GLY A 1 208 ? 4.939 -8.297 6.428 1.00 67.81 208 GLY A CA 1
ATOM 1586 C C . GLY A 1 208 ? 6.112 -8.918 7.172 1.00 67.81 208 GLY A C 1
ATOM 1587 O O . GLY A 1 208 ? 6.977 -8.182 7.632 1.00 67.81 208 GLY A O 1
ATOM 1588 N N . GLY A 1 209 ? 6.183 -10.245 7.283 1.00 64.06 209 GLY A N 1
ATOM 1589 C CA . GLY A 1 209 ? 7.243 -10.931 8.034 1.00 64.06 209 GLY A CA 1
ATOM 1590 C C . GLY A 1 209 ? 7.477 -10.393 9.464 1.00 64.06 209 GLY A C 1
ATOM 1591 O O . GLY A 1 209 ? 6.660 -9.668 10.030 1.00 64.06 209 GLY A O 1
ATOM 1592 N N . ALA A 1 210 ? 8.621 -10.744 10.068 1.00 49.53 210 ALA A N 1
ATOM 1593 C CA . ALA A 1 210 ? 8.986 -10.326 11.432 1.00 49.53 210 ALA A CA 1
ATOM 1594 C C . ALA A 1 210 ? 9.401 -8.844 11.546 1.00 49.53 210 ALA A C 1
ATOM 1596 O O . ALA A 1 210 ? 9.288 -8.253 12.618 1.00 49.53 210 ALA A O 1
ATOM 1597 N N . GLU A 1 211 ? 9.867 -8.235 10.452 1.00 54.19 211 GLU A N 1
ATOM 1598 C CA . GLU A 1 211 ? 10.313 -6.834 10.431 1.00 54.19 211 GLU A CA 1
ATOM 1599 C C . GLU A 1 211 ? 9.254 -5.852 9.924 1.00 54.19 211 GLU A C 1
ATOM 1601 O O . GLU A 1 211 ? 9.515 -4.651 9.891 1.00 54.19 211 GLU A O 1
ATOM 1606 N N . GLY A 1 212 ? 8.074 -6.338 9.525 1.00 55.28 212 GLY A N 1
ATOM 1607 C CA . GLY A 1 212 ? 7.090 -5.538 8.811 1.00 55.28 212 GLY A CA 1
ATOM 1608 C C . GLY A 1 212 ? 7.632 -5.124 7.441 1.00 55.28 212 GLY A C 1
ATOM 1609 O O . GLY A 1 212 ? 8.535 -4.290 7.328 1.00 55.28 212 GLY A O 1
ATOM 1610 N N . LEU A 1 213 ? 7.034 -5.597 6.350 1.00 54.78 213 LEU A N 1
ATOM 1611 C CA . LEU A 1 213 ? 6.986 -4.819 5.116 1.00 54.78 213 LEU A CA 1
ATOM 1612 C C . LEU A 1 213 ? 6.226 -3.539 5.456 1.00 54.78 213 LEU A C 1
ATOM 1614 O O . LEU A 1 213 ? 5.024 -3.412 5.262 1.00 54.78 213 LEU A O 1
ATOM 1618 N N . HIS A 1 214 ? 6.931 -2.581 6.042 1.00 58.53 214 HIS A N 1
ATOM 1619 C CA . HIS A 1 214 ? 6.433 -1.250 6.285 1.00 58.53 214 HIS A CA 1
ATOM 1620 C C . HIS A 1 214 ? 6.374 -0.565 4.922 1.00 58.53 214 HIS A C 1
ATOM 1622 O O . HIS A 1 214 ? 7.222 0.258 4.571 1.00 58.53 214 HIS A O 1
ATOM 1628 N N . ALA A 1 215 ? 5.399 -0.975 4.116 1.00 56.19 215 ALA A N 1
ATOM 1629 C CA . ALA A 1 215 ? 5.216 -0.527 2.751 1.00 56.19 215 ALA A CA 1
ATOM 1630 C C . ALA A 1 215 ? 5.045 1.001 2.686 1.00 56.19 215 ALA A C 1
ATOM 1632 O O . ALA A 1 215 ? 5.453 1.625 1.712 1.00 56.19 215 ALA A O 1
ATOM 1633 N N . CYS A 1 216 ? 4.590 1.623 3.780 1.00 61.88 216 CYS A N 1
ATOM 1634 C CA . CYS A 1 216 ? 4.804 3.041 4.066 1.00 61.88 216 CYS A CA 1
ATOM 1635 C C . CYS A 1 216 ? 5.565 3.202 5.396 1.00 61.88 216 CYS A C 1
ATOM 1637 O O . CYS A 1 216 ? 4.971 3.340 6.464 1.00 61.88 216 CYS A O 1
ATOM 1639 N N . LYS A 1 217 ? 6.903 3.242 5.343 1.00 66.06 217 LYS A N 1
ATOM 1640 C CA . LYS A 1 217 ? 7.660 4.099 6.271 1.00 66.06 217 LYS A CA 1
ATOM 1641 C C . LYS A 1 217 ? 7.586 5.506 5.696 1.00 66.06 217 LYS A C 1
ATOM 1643 O O . LYS A 1 217 ? 7.920 5.663 4.518 1.00 66.06 217 LYS A O 1
ATOM 1648 N N . GLN A 1 218 ? 7.178 6.493 6.500 1.00 60.75 218 GLN A N 1
ATOM 1649 C CA . GLN A 1 218 ? 7.076 7.907 6.092 1.00 60.75 218 GLN A CA 1
ATOM 1650 C C . GLN A 1 218 ? 8.303 8.377 5.290 1.00 60.75 218 GLN A C 1
ATOM 1652 O O . GLN A 1 218 ? 8.171 9.184 4.382 1.00 60.75 218 GLN A O 1
ATOM 1657 N N . GLU A 1 219 ? 9.474 7.810 5.573 1.00 65.81 219 GLU A N 1
ATOM 1658 C CA . GLU A 1 219 ? 10.743 8.164 4.942 1.00 65.81 219 GLU A CA 1
ATOM 1659 C C . GLU A 1 219 ? 11.004 7.475 3.588 1.00 65.81 219 GLU A C 1
ATOM 1661 O O . GLU A 1 219 ? 11.691 8.038 2.740 1.00 65.81 219 GLU A O 1
ATOM 1666 N N . ALA A 1 220 ? 10.487 6.262 3.343 1.00 72.31 220 ALA A N 1
ATOM 1667 C CA . ALA A 1 220 ? 11.039 5.397 2.291 1.00 72.31 220 ALA A CA 1
ATOM 1668 C C . ALA A 1 220 ? 10.038 4.763 1.319 1.00 72.31 220 ALA A C 1
ATOM 1670 O O . ALA A 1 220 ? 10.484 4.447 0.220 1.00 72.31 220 ALA A O 1
ATOM 1671 N N . CYS A 1 221 ? 8.734 4.658 1.639 1.00 86.38 221 CYS A N 1
ATOM 1672 C CA . CYS A 1 221 ? 7.642 4.070 0.815 1.00 86.38 221 CYS A CA 1
ATOM 1673 C C . CYS A 1 221 ? 8.099 3.470 -0.539 1.00 86.38 221 CYS A C 1
ATOM 1675 O O . CYS A 1 221 ? 8.035 4.178 -1.552 1.00 86.38 221 CYS A O 1
ATOM 1677 N N . PRO A 1 222 ? 8.712 2.273 -0.555 1.00 90.88 222 PRO A N 1
ATOM 1678 C CA . PRO A 1 222 ? 9.337 1.732 -1.756 1.00 90.88 222 PRO A CA 1
ATOM 1679 C C . PRO A 1 222 ? 8.297 1.139 -2.711 1.00 90.88 222 PRO A C 1
ATOM 1681 O O . PRO A 1 222 ? 7.209 0.734 -2.303 1.00 90.88 222 PRO A O 1
ATOM 1684 N N . LEU A 1 223 ? 8.662 1.046 -3.988 1.00 92.81 223 LEU A N 1
ATOM 1685 C CA . LEU A 1 223 ? 7.952 0.214 -4.953 1.00 92.81 223 LEU A CA 1
ATOM 1686 C C . LEU A 1 223 ? 8.395 -1.237 -4.787 1.00 92.81 223 LEU A C 1
ATOM 1688 O O . LEU A 1 223 ? 9.557 -1.494 -4.468 1.00 92.81 223 LEU A O 1
ATOM 1692 N N . HIS A 1 224 ? 7.481 -2.167 -5.032 1.00 93.81 224 HIS A N 1
ATOM 1693 C CA . HIS A 1 224 ? 7.743 -3.596 -4.902 1.00 93.81 224 HIS A CA 1
ATOM 1694 C C . HIS A 1 224 ? 7.793 -4.241 -6.279 1.00 93.81 224 HIS A C 1
ATOM 1696 O O . HIS A 1 224 ? 6.926 -3.978 -7.111 1.00 93.81 224 HIS A O 1
ATOM 1702 N N . VAL A 1 225 ? 8.806 -5.067 -6.525 1.00 95.88 225 VAL A N 1
ATOM 1703 C CA . VAL A 1 225 ? 8.966 -5.795 -7.784 1.00 95.88 225 VAL A CA 1
ATOM 1704 C C . VAL A 1 225 ? 8.887 -7.287 -7.523 1.00 95.88 225 VAL A C 1
ATOM 1706 O O . VAL A 1 225 ? 9.680 -7.837 -6.762 1.00 95.88 225 VAL A O 1
ATOM 1709 N N . PHE A 1 226 ? 7.929 -7.920 -8.184 1.00 95.81 226 PHE A N 1
ATOM 1710 C CA . PHE A 1 226 ? 7.699 -9.357 -8.167 1.00 95.81 226 PHE A CA 1
ATOM 1711 C C . PHE A 1 226 ? 8.191 -9.952 -9.473 1.00 95.81 226 PHE A C 1
ATOM 1713 O O . PHE A 1 226 ? 7.934 -9.373 -10.529 1.00 95.81 226 PHE A O 1
ATOM 1720 N N . LYS A 1 227 ? 8.863 -11.101 -9.408 1.00 95.69 227 LYS A N 1
ATOM 1721 C CA . LYS A 1 227 ? 9.293 -11.863 -10.583 1.00 95.69 227 LYS A CA 1
ATOM 1722 C C . LYS A 1 227 ? 8.618 -13.238 -10.584 1.00 95.69 227 LYS A C 1
ATOM 1724 O O . LYS A 1 227 ? 8.401 -13.776 -9.502 1.00 95.69 227 LYS A O 1
ATOM 1729 N N . PRO A 1 228 ? 8.313 -13.805 -11.763 1.00 94.94 228 PRO A N 1
ATOM 1730 C CA . PRO A 1 228 ? 7.577 -15.068 -11.871 1.00 94.94 228 PRO A CA 1
ATOM 1731 C C . PRO A 1 228 ? 8.312 -16.273 -11.298 1.00 94.94 228 PRO A C 1
ATOM 1733 O O . PRO A 1 228 ? 7.672 -17.180 -10.775 1.00 94.94 228 PRO A O 1
ATOM 1736 N N . ASP A 1 229 ? 9.641 -16.249 -11.328 1.00 93.25 229 ASP A N 1
ATOM 1737 C CA . ASP A 1 229 ? 10.477 -17.366 -10.887 1.00 93.25 229 ASP A CA 1
ATOM 1738 C C . ASP A 1 229 ? 10.977 -17.214 -9.439 1.00 93.25 229 ASP A C 1
ATOM 1740 O O . ASP A 1 229 ? 11.881 -17.933 -9.015 1.00 93.25 229 ASP A O 1
ATOM 1744 N N . GLU A 1 230 ? 10.424 -16.266 -8.675 1.00 93.75 230 GLU A N 1
ATOM 1745 C CA . GLU A 1 230 ? 10.879 -15.948 -7.319 1.00 93.75 230 GLU A CA 1
ATOM 1746 C C . GLU A 1 230 ? 9.750 -16.047 -6.278 1.00 93.75 230 GLU A C 1
ATOM 1748 O O . GLU A 1 230 ? 8.573 -15.882 -6.616 1.00 93.75 230 GLU A O 1
ATOM 1753 N N . PRO A 1 231 ? 10.075 -16.323 -4.998 1.00 93.25 231 PRO A N 1
ATOM 1754 C CA . PRO A 1 231 ? 9.074 -16.410 -3.942 1.00 93.25 231 PRO A CA 1
ATOM 1755 C C . PRO A 1 231 ? 8.258 -15.121 -3.806 1.00 93.25 231 PRO A C 1
ATOM 1757 O O . PRO A 1 231 ? 8.796 -14.023 -3.662 1.00 93.25 231 PRO A O 1
ATOM 1760 N N . PHE A 1 232 ? 6.931 -15.260 -3.789 1.00 91.75 232 PHE A N 1
ATOM 1761 C CA . PHE A 1 232 ? 6.013 -14.123 -3.692 1.00 91.75 232 PHE A CA 1
ATOM 1762 C C . PHE A 1 232 ? 6.227 -13.284 -2.422 1.00 91.75 232 PHE A C 1
ATOM 1764 O O . PHE A 1 232 ? 6.057 -12.068 -2.438 1.00 91.75 232 PHE A O 1
ATOM 1771 N N . ASN A 1 233 ? 6.607 -13.930 -1.322 1.00 89.94 233 ASN A N 1
ATOM 1772 C CA . ASN A 1 233 ? 6.800 -13.310 -0.015 1.00 89.94 233 ASN A CA 1
ATOM 1773 C C . ASN A 1 233 ? 8.093 -12.483 0.108 1.00 89.94 233 ASN A C 1
ATOM 1775 O O . ASN A 1 233 ? 8.290 -11.830 1.131 1.00 89.94 233 ASN A O 1
ATOM 1779 N N . GLU A 1 234 ? 8.951 -12.474 -0.916 1.00 90.12 234 GLU A N 1
ATOM 1780 C CA . GLU A 1 234 ? 10.248 -11.787 -0.902 1.00 90.12 234 GLU A CA 1
ATOM 1781 C C . GLU A 1 234 ? 10.401 -10.816 -2.092 1.00 90.12 234 GLU A C 1
ATOM 1783 O O . GLU A 1 234 ? 11.333 -10.935 -2.887 1.00 90.12 234 GLU A O 1
ATOM 1788 N N . PRO A 1 235 ? 9.502 -9.822 -2.255 1.00 92.94 235 PRO A N 1
ATOM 1789 C CA . PRO A 1 235 ? 9.599 -8.885 -3.365 1.00 92.94 235 PRO A CA 1
ATOM 1790 C C . PRO A 1 235 ? 10.819 -7.970 -3.228 1.00 92.94 235 PRO A C 1
ATOM 1792 O O . PRO A 1 235 ? 11.152 -7.482 -2.140 1.00 92.94 235 PRO A O 1
ATOM 1795 N N . TYR A 1 236 ? 11.419 -7.617 -4.362 1.00 93.06 236 TYR A N 1
ATOM 1796 C CA . TYR A 1 236 ? 12.459 -6.592 -4.394 1.00 93.06 236 TYR A CA 1
ATOM 1797 C C . TYR A 1 236 ? 11.870 -5.220 -4.099 1.00 93.06 236 TYR A C 1
ATOM 1799 O O . TYR A 1 236 ? 10.744 -4.909 -4.487 1.00 93.06 236 TYR A O 1
ATOM 1807 N N . ARG A 1 237 ? 12.665 -4.359 -3.466 1.00 91.56 237 ARG A N 1
ATOM 1808 C CA . ARG A 1 237 ? 12.278 -2.985 -3.142 1.00 91.56 237 ARG A CA 1
ATOM 1809 C C . ARG A 1 237 ? 13.082 -2.010 -3.988 1.00 91.56 237 ARG A C 1
ATOM 1811 O O . ARG A 1 237 ? 14.309 -2.024 -3.934 1.00 91.56 237 ARG A O 1
ATOM 1818 N N . ILE A 1 238 ? 12.398 -1.135 -4.718 1.00 92.06 238 ILE A N 1
ATOM 1819 C CA . ILE A 1 238 ? 13.023 -0.045 -5.476 1.00 92.06 238 ILE A CA 1
ATOM 1820 C C . ILE A 1 238 ? 12.589 1.294 -4.889 1.00 92.06 238 ILE A C 1
ATOM 1822 O O . ILE A 1 238 ? 11.403 1.553 -4.672 1.00 92.06 238 ILE A O 1
ATOM 1826 N N . GLY A 1 239 ? 13.562 2.171 -4.650 1.00 89.88 239 GLY A N 1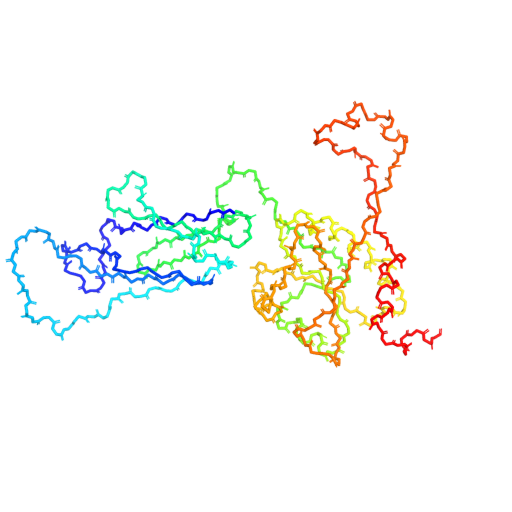
ATOM 1827 C CA . GLY A 1 239 ? 13.308 3.548 -4.250 1.00 89.88 239 GLY A CA 1
ATOM 1828 C C . GLY A 1 239 ? 12.896 4.408 -5.443 1.00 89.88 239 GLY A C 1
ATOM 1829 O O . GLY A 1 239 ? 13.603 4.473 -6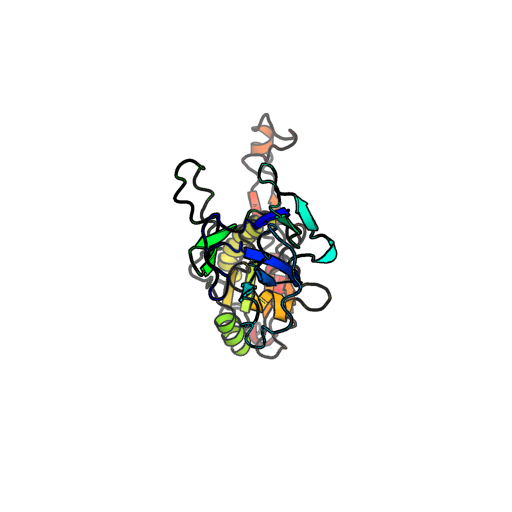.446 1.00 89.88 239 GLY A O 1
ATOM 1830 N N . MET A 1 240 ? 11.781 5.128 -5.318 1.00 90.56 240 MET A N 1
ATOM 1831 C CA . MET A 1 240 ? 11.480 6.238 -6.222 1.00 90.56 240 MET A CA 1
ATOM 1832 C C . MET A 1 240 ? 12.208 7.483 -5.710 1.00 90.56 240 MET A C 1
ATOM 1834 O O . MET A 1 240 ? 11.818 8.065 -4.696 1.00 90.56 240 MET A O 1
ATOM 1838 N N . HIS A 1 241 ? 13.295 7.856 -6.383 1.00 89.44 241 HIS A N 1
ATOM 1839 C CA . HIS A 1 241 ? 14.079 9.038 -6.040 1.00 89.44 241 HIS A CA 1
ATOM 1840 C C . HIS A 1 241 ? 13.500 10.257 -6.745 1.00 89.44 241 HIS A C 1
ATOM 1842 O O . HIS A 1 241 ? 13.521 10.327 -7.972 1.00 89.44 241 HIS A O 1
ATOM 1848 N N . MET A 1 242 ? 13.004 11.215 -5.971 1.00 88.12 242 MET A N 1
ATOM 1849 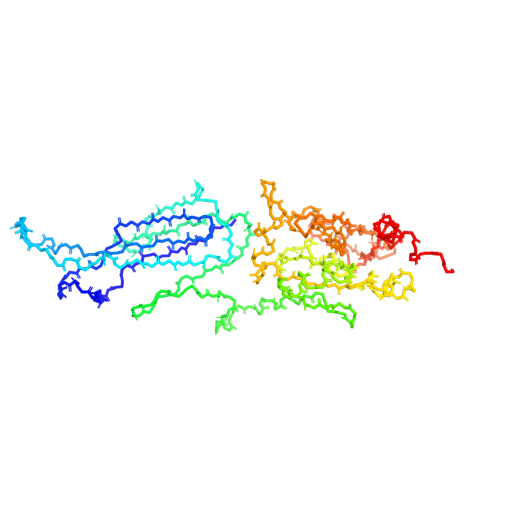C CA . MET A 1 242 ? 12.532 12.488 -6.499 1.00 88.12 242 MET A CA 1
ATOM 1850 C C . MET A 1 242 ? 13.713 13.459 -6.601 1.00 88.12 242 MET A C 1
ATOM 1852 O O . MET A 1 242 ? 14.466 13.648 -5.647 1.00 88.12 242 MET A O 1
ATOM 1856 N N . LEU A 1 243 ? 13.899 14.040 -7.781 1.00 87.31 243 LEU A N 1
ATOM 1857 C CA . LEU A 1 243 ? 14.775 15.173 -8.028 1.00 87.31 243 LEU A CA 1
ATOM 1858 C C . LEU A 1 243 ? 13.958 16.440 -7.814 1.00 87.31 243 LEU A C 1
ATOM 1860 O O . LEU A 1 243 ? 12.933 16.662 -8.466 1.00 87.31 243 LEU A O 1
ATOM 1864 N N . TYR A 1 244 ? 14.426 17.259 -6.882 1.00 81.88 244 TYR A N 1
ATOM 1865 C CA . TYR A 1 244 ? 13.872 18.575 -6.632 1.00 81.88 244 TYR A CA 1
ATOM 1866 C C . TYR A 1 244 ? 14.682 19.578 -7.439 1.00 81.88 244 TYR A C 1
ATOM 1868 O O . TYR A 1 244 ? 15.750 20.016 -7.017 1.00 81.88 244 TYR A O 1
ATOM 1876 N N . GLU A 1 245 ? 14.182 19.909 -8.625 1.00 79.38 245 GLU A N 1
ATOM 1877 C CA . GLU A 1 245 ? 14.711 21.026 -9.396 1.00 79.38 245 GLU A CA 1
ATOM 1878 C C . GLU A 1 245 ? 14.077 22.301 -8.843 1.00 79.38 245 GLU A C 1
ATOM 1880 O O . GLU A 1 245 ? 12.858 22.494 -8.908 1.00 79.38 245 GLU A O 1
ATOM 1885 N N . MET A 1 246 ? 14.905 23.153 -8.244 1.00 73.12 246 MET A N 1
ATOM 1886 C CA . MET A 1 246 ? 14.477 24.497 -7.890 1.00 73.12 246 MET A CA 1
ATOM 1887 C C . MET A 1 246 ? 14.572 25.350 -9.147 1.00 73.12 246 MET A C 1
ATOM 1889 O O . MET A 1 246 ? 15.660 25.558 -9.678 1.00 73.12 246 MET A O 1
ATOM 1893 N N . ASP A 1 247 ? 13.433 25.834 -9.629 1.00 74.75 247 ASP A N 1
ATOM 1894 C CA . ASP A 1 247 ? 13.433 26.916 -10.603 1.00 74.75 247 ASP A CA 1
ATOM 1895 C C . ASP A 1 247 ? 13.894 28.188 -9.876 1.00 74.75 247 ASP A C 1
ATOM 1897 O O . ASP A 1 247 ? 13.158 28.763 -9.069 1.00 74.75 247 ASP A O 1
ATOM 1901 N N . GLU A 1 248 ? 15.148 28.584 -10.109 1.00 78.56 248 GLU A N 1
ATOM 1902 C CA . GLU A 1 248 ? 15.764 29.755 -9.478 1.00 78.56 248 GLU A CA 1
ATOM 1903 C C . GLU A 1 248 ? 14.942 31.024 -9.716 1.00 78.56 248 GLU A C 1
ATOM 1905 O O . GLU A 1 248 ? 14.777 31.837 -8.806 1.00 78.56 248 GLU A O 1
ATOM 1910 N N . MET A 1 249 ? 14.370 31.180 -10.913 1.00 77.38 249 MET A N 1
ATOM 1911 C CA . MET A 1 249 ? 13.580 32.356 -11.265 1.00 77.38 249 MET A CA 1
ATOM 1912 C C . MET A 1 249 ? 12.282 32.393 -10.463 1.00 77.38 249 MET A C 1
ATOM 1914 O O . MET A 1 249 ? 11.875 33.443 -9.962 1.00 77.38 249 MET A O 1
ATOM 1918 N N . ALA A 1 250 ? 11.659 31.232 -10.291 1.00 75.75 250 ALA A N 1
ATOM 1919 C CA . ALA A 1 250 ? 10.427 31.136 -9.542 1.00 75.75 250 ALA A CA 1
ATOM 1920 C C . ALA A 1 250 ? 10.640 31.236 -8.023 1.00 75.75 250 ALA A C 1
ATOM 1922 O O . ALA A 1 250 ? 9.822 31.856 -7.344 1.00 75.75 250 ALA A O 1
ATOM 1923 N N . MET A 1 251 ? 11.766 30.735 -7.501 1.00 76.81 251 MET A N 1
ATOM 1924 C CA . MET A 1 251 ? 12.203 31.010 -6.127 1.00 76.81 251 MET A CA 1
ATOM 1925 C C . MET A 1 251 ? 12.399 32.503 -5.878 1.00 76.81 251 MET A C 1
ATOM 1927 O O . MET A 1 251 ? 11.910 33.023 -4.882 1.00 76.81 251 MET A O 1
ATOM 1931 N N . MET A 1 252 ? 13.089 33.197 -6.787 1.00 80.69 252 MET A N 1
ATOM 1932 C CA . MET A 1 252 ? 13.330 34.638 -6.661 1.00 80.69 252 MET A CA 1
ATOM 1933 C C . MET A 1 252 ? 12.038 35.461 -6.753 1.00 80.69 252 MET A C 1
ATOM 1935 O O . MET A 1 252 ? 11.985 36.581 -6.251 1.00 80.69 252 MET A O 1
ATOM 1939 N N . SER A 1 253 ? 10.995 34.914 -7.383 1.00 83.81 253 SER A N 1
ATOM 1940 C CA . SER A 1 253 ? 9.687 35.563 -7.510 1.00 83.81 253 SER A CA 1
ATOM 1941 C C . SER A 1 253 ? 8.712 35.267 -6.365 1.00 83.81 253 SER A C 1
ATOM 1943 O O . SER A 1 253 ? 7.690 35.945 -6.262 1.00 83.81 253 SER A O 1
ATOM 1945 N N . ASP A 1 254 ? 8.996 34.271 -5.519 1.00 82.94 254 ASP A N 1
ATOM 1946 C CA . ASP A 1 254 ? 8.137 33.891 -4.398 1.00 82.94 254 ASP A CA 1
ATOM 1947 C C . ASP A 1 254 ? 8.612 34.596 -3.113 1.00 82.94 254 ASP A C 1
ATOM 1949 O O . ASP A 1 254 ? 9.607 34.181 -2.515 1.00 82.94 254 ASP A O 1
ATOM 1953 N N . PRO A 1 255 ? 7.917 35.651 -2.641 1.00 84.38 255 PRO A N 1
ATOM 1954 C CA . PRO A 1 255 ? 8.331 36.408 -1.458 1.00 84.38 255 PRO A CA 1
ATOM 1955 C C . PRO A 1 255 ? 8.282 35.584 -0.162 1.00 84.38 255 PRO A C 1
ATOM 1957 O O . PRO A 1 255 ? 8.770 36.046 0.867 1.00 84.38 255 PRO A O 1
ATOM 1960 N N . MET A 1 256 ? 7.692 34.383 -0.199 1.00 86.12 256 MET A N 1
ATOM 1961 C CA . MET A 1 256 ? 7.616 33.451 0.925 1.00 86.12 256 MET A CA 1
ATOM 1962 C C . MET A 1 256 ? 8.614 32.288 0.801 1.00 86.12 256 MET A C 1
ATOM 1964 O O . MET A 1 256 ? 8.633 31.410 1.669 1.00 86.12 256 MET A O 1
ATOM 1968 N N . ALA A 1 257 ? 9.459 32.255 -0.239 1.00 78.19 257 ALA A N 1
ATOM 1969 C CA . ALA A 1 257 ? 10.509 31.249 -0.374 1.00 78.19 257 ALA A CA 1
ATOM 1970 C C . ALA A 1 257 ? 11.438 31.266 0.858 1.00 78.19 257 ALA A C 1
ATOM 1972 O O . ALA A 1 257 ? 12.065 32.275 1.171 1.00 78.19 257 ALA A O 1
ATOM 1973 N N . GLY A 1 258 ? 11.510 30.140 1.578 1.00 70.19 258 GLY A N 1
ATOM 1974 C CA . GLY A 1 258 ? 12.292 30.000 2.814 1.00 70.19 258 GLY A CA 1
ATOM 1975 C C . GLY A 1 258 ? 11.508 30.211 4.117 1.00 70.19 258 GLY A C 1
ATOM 1976 O O . GLY A 1 258 ? 12.064 29.991 5.194 1.00 70.19 258 GLY A O 1
ATOM 1977 N N . ALA A 1 259 ? 10.222 30.578 4.058 1.00 79.88 259 ALA A N 1
ATOM 1978 C CA . ALA A 1 259 ? 9.370 30.622 5.244 1.00 79.88 259 ALA A CA 1
ATOM 1979 C C . ALA A 1 259 ? 9.062 29.196 5.763 1.00 79.88 259 ALA A C 1
ATOM 1981 O O . ALA A 1 259 ? 8.747 28.307 4.964 1.00 79.88 259 ALA A O 1
ATOM 1982 N N . PRO A 1 260 ? 9.105 28.945 7.088 1.00 71.06 260 PRO A N 1
ATOM 1983 C CA . PRO A 1 260 ? 8.768 27.638 7.650 1.00 71.06 260 PRO A CA 1
ATOM 1984 C C . PRO A 1 260 ? 7.353 27.197 7.250 1.00 71.06 260 PRO A C 1
ATOM 1986 O O . PRO A 1 260 ? 6.381 27.895 7.527 1.00 71.06 260 PRO A O 1
ATOM 1989 N N . GLY A 1 261 ? 7.238 26.031 6.609 1.00 69.56 261 GLY A N 1
ATOM 1990 C CA . GLY A 1 261 ? 5.954 25.460 6.183 1.00 69.56 261 GLY A CA 1
ATOM 1991 C C . GLY A 1 261 ? 5.417 25.964 4.837 1.00 69.56 261 GLY A C 1
ATOM 1992 O O . GLY A 1 261 ? 4.349 25.516 4.428 1.00 69.56 261 GLY A O 1
ATOM 1993 N N . HIS A 1 262 ? 6.137 26.842 4.130 1.00 73.06 262 HIS A N 1
ATOM 1994 C CA . HIS A 1 262 ? 5.789 27.257 2.768 1.00 73.06 262 HIS A CA 1
ATOM 1995 C C . HIS A 1 262 ? 6.574 26.443 1.735 1.00 73.06 262 HIS A C 1
ATOM 1997 O O . HIS A 1 262 ? 7.803 26.492 1.699 1.00 73.06 262 HIS A O 1
ATOM 2003 N N . THR A 1 263 ? 5.873 25.694 0.884 1.00 66.50 263 THR A N 1
ATOM 2004 C CA . THR A 1 263 ? 6.476 25.016 -0.272 1.00 66.50 263 THR A CA 1
ATOM 2005 C C . THR A 1 263 ? 6.405 25.963 -1.474 1.00 66.50 263 THR A C 1
ATOM 2007 O O . THR A 1 263 ? 5.295 26.340 -1.861 1.00 66.50 263 THR A O 1
ATOM 2010 N N . PRO A 1 264 ? 7.540 26.377 -2.071 1.00 69.81 264 PRO A N 1
ATOM 2011 C CA . PRO A 1 264 ? 7.531 27.310 -3.193 1.00 69.81 264 PRO A CA 1
ATOM 2012 C C . PRO A 1 264 ? 6.671 26.786 -4.343 1.00 69.81 264 PRO A C 1
ATOM 2014 O O . PRO A 1 264 ? 6.779 25.618 -4.726 1.00 69.81 264 PRO A O 1
ATOM 2017 N N . LYS A 1 265 ? 5.848 27.656 -4.941 1.00 66.38 265 LYS A N 1
ATOM 2018 C CA . LYS A 1 265 ? 4.869 27.282 -5.987 1.00 66.38 265 LYS A CA 1
ATOM 2019 C C . LYS A 1 265 ? 5.471 26.677 -7.267 1.00 66.38 265 LYS A C 1
ATOM 2021 O O . LYS A 1 265 ? 4.722 26.227 -8.128 1.00 66.38 265 LYS A O 1
ATOM 2026 N N . ALA A 1 266 ? 6.792 26.656 -7.399 1.00 63.75 266 ALA A N 1
ATOM 2027 C CA . ALA A 1 266 ? 7.501 26.223 -8.597 1.00 63.75 266 ALA A CA 1
ATOM 2028 C C . ALA A 1 266 ? 8.574 25.164 -8.338 1.00 63.75 266 ALA A C 1
ATOM 2030 O O . ALA A 1 266 ? 9.487 24.982 -9.144 1.00 63.75 266 ALA A O 1
ATOM 2031 N N . GLN A 1 267 ? 8.476 24.443 -7.223 1.00 67.25 267 GLN A N 1
ATOM 2032 C CA . GLN A 1 267 ? 9.299 23.258 -7.044 1.00 67.25 267 GLN A CA 1
ATOM 2033 C C . GLN A 1 267 ? 8.816 22.173 -8.015 1.00 67.25 267 GLN A C 1
ATOM 2035 O O . GLN A 1 267 ? 7.796 21.517 -7.798 1.00 67.25 267 GLN A O 1
ATOM 2040 N N . ASN A 1 268 ? 9.538 22.002 -9.123 1.00 73.44 268 ASN A N 1
ATOM 2041 C CA . ASN A 1 268 ? 9.245 20.945 -10.077 1.00 73.44 268 ASN A CA 1
ATOM 2042 C C . ASN A 1 268 ? 9.829 19.642 -9.539 1.00 73.44 268 ASN A C 1
ATOM 2044 O O . ASN A 1 268 ? 11.030 19.390 -9.618 1.00 73.44 268 ASN A O 1
ATOM 2048 N N . VAL A 1 269 ? 8.958 18.802 -8.984 1.00 78.88 269 VAL A N 1
ATOM 2049 C CA . VAL A 1 269 ? 9.349 17.470 -8.526 1.00 78.88 269 VAL A CA 1
ATOM 2050 C C . VAL A 1 269 ? 9.297 16.504 -9.711 1.00 78.88 269 VAL A C 1
ATOM 2052 O O . VAL A 1 269 ? 8.227 16.210 -10.273 1.00 78.88 269 VAL A O 1
ATOM 2055 N N . LYS A 1 270 ? 10.468 16.014 -10.120 1.00 88.25 270 LYS A N 1
ATOM 2056 C CA . LYS A 1 270 ? 10.621 15.040 -11.208 1.00 88.25 270 LYS A CA 1
ATOM 2057 C C . LYS A 1 270 ? 11.261 13.761 -10.676 1.00 88.25 270 LYS A C 1
ATOM 2059 O O . LYS A 1 270 ? 12.213 13.840 -9.914 1.00 88.25 270 LYS A O 1
ATOM 2064 N N . PRO A 1 271 ? 10.792 12.572 -11.066 1.00 89.19 271 PRO A N 1
ATOM 2065 C CA . PRO A 1 271 ? 11.505 11.337 -10.759 1.00 89.19 271 PRO A CA 1
ATOM 2066 C C . PRO A 1 271 ? 12.891 11.322 -11.397 1.00 89.19 271 PRO A C 1
ATOM 2068 O O . PRO A 1 271 ? 13.059 11.768 -12.531 1.00 89.19 271 PRO A O 1
ATOM 2071 N N . ASN A 1 272 ? 13.864 10.731 -10.710 1.00 93.31 272 ASN A N 1
ATOM 2072 C CA . ASN A 1 272 ? 15.134 10.346 -11.307 1.00 93.31 272 ASN A CA 1
ATOM 2073 C C . ASN A 1 272 ? 14.915 9.116 -12.204 1.00 93.31 272 ASN A C 1
ATOM 2075 O O . ASN A 1 272 ? 15.065 7.976 -11.756 1.00 93.31 272 ASN A O 1
ATOM 2079 N N . PHE A 1 273 ? 14.501 9.353 -13.453 1.00 93.75 273 PHE A N 1
ATOM 2080 C CA . PHE A 1 273 ? 14.180 8.284 -14.401 1.00 93.75 273 PHE A CA 1
ATOM 2081 C C . PHE A 1 273 ? 15.376 7.374 -14.674 1.00 93.75 273 PHE A C 1
ATOM 2083 O O . PHE A 1 273 ? 15.198 6.161 -14.681 1.00 93.75 273 PHE A O 1
ATOM 2090 N N . ASP A 1 274 ? 16.578 7.934 -14.818 1.00 94.00 274 ASP A N 1
ATOM 2091 C CA . ASP A 1 274 ? 17.788 7.164 -15.128 1.00 94.00 274 ASP A CA 1
ATOM 2092 C C . ASP A 1 274 ? 18.128 6.180 -14.012 1.00 94.00 274 ASP A C 1
ATOM 2094 O O . ASP A 1 274 ? 18.409 5.008 -14.264 1.00 94.00 274 ASP A O 1
ATOM 2098 N N . ARG A 1 275 ? 18.050 6.633 -12.754 1.00 94.25 275 ARG A N 1
ATOM 2099 C CA . ARG A 1 275 ? 18.265 5.758 -11.601 1.00 94.25 275 ARG A CA 1
ATOM 2100 C C . ARG A 1 275 ? 17.180 4.693 -11.499 1.00 94.25 275 ARG A C 1
ATOM 2102 O O . ARG A 1 275 ? 17.504 3.529 -11.295 1.00 94.25 275 ARG A O 1
ATOM 2109 N N . PHE A 1 276 ? 15.914 5.083 -11.651 1.00 94.38 276 PHE A N 1
ATOM 2110 C CA . PHE A 1 276 ? 14.793 4.148 -11.584 1.00 94.38 276 PHE A CA 1
ATOM 2111 C C . PHE A 1 276 ? 14.890 3.066 -12.669 1.00 94.38 276 PHE A C 1
ATOM 2113 O O . PHE A 1 276 ? 14.715 1.881 -12.394 1.00 94.38 276 PHE A O 1
ATOM 2120 N N . GLU A 1 277 ? 15.235 3.463 -13.892 1.00 95.38 277 GLU A N 1
ATOM 2121 C CA . GLU A 1 277 ? 15.478 2.558 -15.009 1.00 95.38 277 GLU A CA 1
ATOM 2122 C C . GLU A 1 277 ? 16.673 1.639 -14.748 1.00 95.38 277 GLU A C 1
ATOM 2124 O O . GLU A 1 277 ? 16.570 0.437 -14.977 1.00 95.38 277 GLU A O 1
ATOM 2129 N N . ALA A 1 278 ? 17.794 2.168 -14.250 1.00 94.94 278 ALA A N 1
ATOM 2130 C CA . ALA A 1 278 ? 18.969 1.365 -13.924 1.00 94.94 278 ALA A CA 1
ATOM 2131 C C . ALA A 1 278 ? 18.672 0.319 -12.839 1.00 94.94 278 ALA A C 1
ATOM 2133 O O . ALA A 1 278 ? 19.096 -0.831 -12.962 1.00 94.94 278 ALA A O 1
ATOM 2134 N N . ASP A 1 279 ? 17.919 0.695 -11.804 1.00 94.44 279 ASP A N 1
ATOM 2135 C CA . ASP A 1 279 ? 17.515 -0.223 -10.741 1.00 94.44 279 ASP A CA 1
ATOM 2136 C C . ASP A 1 279 ? 16.555 -1.301 -11.270 1.00 94.44 279 ASP A C 1
ATOM 2138 O O . ASP A 1 279 ? 16.734 -2.474 -10.952 1.00 94.44 279 ASP A O 1
ATOM 2142 N N . LEU A 1 280 ? 15.612 -0.959 -12.158 1.00 93.88 280 LEU A N 1
ATOM 2143 C CA . LEU A 1 280 ? 14.756 -1.955 -12.814 1.00 93.88 280 LEU A CA 1
ATOM 2144 C C . LEU A 1 280 ? 15.539 -2.901 -13.733 1.00 93.88 280 LEU A C 1
ATOM 2146 O O . LEU A 1 280 ? 15.318 -4.110 -13.688 1.00 93.88 280 LEU A O 1
ATOM 2150 N N . LYS A 1 281 ? 16.478 -2.385 -14.535 1.00 93.88 281 LYS A N 1
ATOM 2151 C CA . LYS A 1 281 ? 17.321 -3.206 -15.424 1.00 93.88 281 LYS A CA 1
ATOM 2152 C C . LYS A 1 281 ? 18.140 -4.240 -14.662 1.00 93.88 281 LYS A C 1
ATOM 2154 O O . LYS A 1 281 ? 18.323 -5.342 -15.157 1.00 93.88 281 LYS A O 1
ATOM 2159 N N . ARG A 1 282 ? 18.600 -3.909 -13.451 1.00 92.25 282 ARG A N 1
ATOM 2160 C CA . ARG A 1 282 ? 19.322 -4.852 -12.579 1.00 92.25 282 ARG A CA 1
ATOM 2161 C C . ARG A 1 282 ? 18.455 -6.014 -12.102 1.00 92.25 282 ARG A C 1
ATOM 2163 O O . ARG A 1 282 ? 18.996 -7.061 -11.766 1.00 92.25 282 ARG A O 1
ATOM 2170 N N . LEU A 1 283 ? 17.140 -5.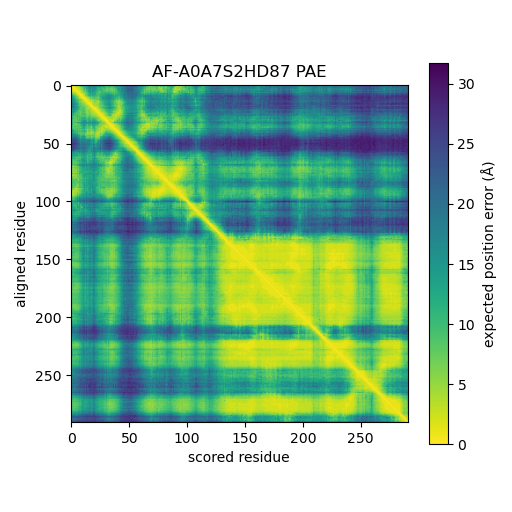819 -12.020 1.00 89.25 283 LEU A N 1
ATOM 2171 C CA . LEU A 1 283 ? 16.211 -6.849 -11.561 1.00 89.25 283 LEU A CA 1
ATOM 2172 C C . LEU A 1 283 ? 15.661 -7.693 -12.708 1.00 89.25 283 LEU A C 1
ATOM 2174 O O . LEU A 1 283 ? 15.328 -8.857 -12.499 1.00 89.25 283 LEU A O 1
ATOM 2178 N N . LEU A 1 284 ? 15.542 -7.123 -13.902 1.00 87.44 284 LEU A N 1
ATOM 2179 C CA . LEU A 1 284 ? 15.024 -7.836 -15.059 1.00 87.44 284 LEU A CA 1
ATOM 2180 C C . LEU A 1 284 ? 16.079 -8.792 -15.642 1.00 87.44 284 LEU A C 1
ATOM 2182 O O . LEU A 1 284 ? 17.264 -8.458 -15.660 1.00 87.44 284 LEU A O 1
ATOM 2186 N N . PRO A 1 285 ? 15.676 -9.985 -16.116 1.00 77.88 285 PRO A N 1
ATOM 2187 C CA . PRO A 1 285 ? 16.608 -10.931 -16.714 1.00 77.88 285 PRO A CA 1
ATOM 2188 C C . PRO A 1 285 ? 17.308 -10.320 -17.946 1.00 77.88 285 PRO A C 1
ATOM 2190 O O . PRO A 1 285 ? 16.649 -9.637 -18.734 1.00 77.88 285 PRO A O 1
ATOM 2193 N N . PRO A 1 286 ? 18.613 -10.595 -18.165 1.00 71.94 286 PRO A N 1
ATOM 2194 C CA . PRO A 1 286 ? 19.399 -10.006 -19.260 1.00 71.94 286 PRO A CA 1
ATOM 2195 C C . PRO A 1 286 ? 18.804 -10.233 -20.653 1.00 71.94 286 PRO A C 1
ATOM 2197 O O . PRO A 1 286 ? 18.942 -9.383 -21.527 1.00 71.94 286 PRO A O 1
ATOM 2200 N N . ILE A 1 287 ? 18.092 -11.352 -20.826 1.00 64.62 287 ILE A N 1
ATOM 2201 C CA . ILE A 1 287 ? 17.457 -11.773 -22.083 1.00 64.62 287 ILE A CA 1
ATOM 2202 C C . ILE A 1 287 ? 16.494 -10.700 -22.622 1.00 64.62 287 ILE A C 1
ATOM 2204 O O . ILE A 1 287 ? 16.294 -10.606 -23.827 1.00 64.62 287 ILE A O 1
ATOM 2208 N N . LEU A 1 288 ? 15.932 -9.850 -21.756 1.00 61.22 288 LEU A N 1
ATOM 2209 C CA . LEU A 1 288 ? 15.022 -8.775 -22.165 1.00 61.22 288 LEU A CA 1
ATOM 2210 C C . LEU A 1 288 ? 15.726 -7.558 -22.796 1.00 61.22 288 LEU A C 1
ATOM 2212 O O . LEU A 1 288 ? 15.042 -6.657 -23.275 1.00 61.22 288 LEU A O 1
ATOM 2216 N N . PHE A 1 289 ? 17.063 -7.503 -22.798 1.00 59.06 289 PHE A N 1
ATOM 2217 C CA . PHE A 1 289 ? 17.831 -6.334 -23.252 1.00 59.06 289 PHE A CA 1
ATOM 2218 C C . PHE A 1 289 ? 18.743 -6.596 -24.459 1.00 59.06 289 PHE A C 1
ATOM 2220 O O . PHE A 1 289 ? 19.403 -5.666 -24.917 1.00 59.06 289 PHE A O 1
ATOM 2227 N N . GLU A 1 290 ? 18.787 -7.824 -24.981 1.00 56.41 290 GLU A N 1
ATOM 2228 C CA . GLU A 1 290 ? 19.587 -8.201 -26.158 1.00 56.41 290 GLU A CA 1
ATOM 2229 C C . GLU A 1 290 ? 18.760 -8.134 -27.457 1.00 56.41 290 GLU A C 1
ATOM 2231 O O . GLU A 1 290 ? 18.616 -9.132 -28.164 1.00 56.41 290 GLU A O 1
ATOM 2236 N N . VAL A 1 291 ? 18.195 -6.958 -27.762 1.00 50.12 291 VAL A N 1
ATOM 2237 C CA . VAL A 1 291 ? 17.497 -6.679 -29.035 1.00 50.12 291 VAL A CA 1
ATOM 2238 C C . VAL A 1 291 ? 18.242 -5.616 -29.829 1.00 50.12 291 VAL A C 1
ATOM 2240 O O . VAL A 1 291 ? 18.557 -4.559 -29.237 1.00 50.12 291 VAL A O 1
#

Sequence (291 aa):
ATVTVLVEPPRGVRLAGCDADAFPVVLSETVLFDRIAFTAGCAPDSGAGGPAEGADGTSPPARWSLELREDVVPEASRVDAAPGAPGARLLVLRKRIPHRWDRLLWSEGEAVVSKDWKREDRNLADEDEIELPKAANIRRLTFDGLVAAAASRTVVVAMRYPWCAACHEKDQGFVKATKVVGAKDAFAEVLWASLDLREEKEVERQLGGAEGLHACKQEACPLHVFKPDEPFNEPYRIGMHMLYEMDEMAMMSDPMAGAPGHTPKAQNVKPNFDRFEADLKRLLPPILFEV

Nearest PDB structures (foldseek):
  3h79-assembly1_A  TM=7.770E-01  e=1.569E-03  Trypanosoma cruzi
  4tve-assembly1_A  TM=7.763E-01  e=2.546E-03  Naumovozyma dairenensis CBS 421
  4tw5-assembly1_D  TM=6.448E-01  e=8.550E-03  Saccharomyces cerevisiae JAY291
  1shs-assembly1_A  TM=4.863E-01  e=1.994E-01  Methanocaldococcus jannaschii
  4eld-assembly1_A  TM=4.842E-01  e=3.439E-01  Methanocaldococcus jannaschii DSM 2661

Foldseek 3Di:
DKEKAWADQDVQADDVQEDNPWTKDFPDWDDDQFKIKTFIDTDPDPPDDDPPPDCPPRDGTDIDMDGHLATFDRVPWDWDADPPDPPIIMTMTHGPDDDDYWYFDDDRPDTDTDDPLPDPPPPPDNPDPQDQLDDPQAAEDAPVRCVVLLQPFKEWEQEDESPQPQSSLVSVQLSVLCVVVVPDQLNVRYRHYYYHCSRHVVLQVLLQPPPTPPCDPSPFNWIWIGHNVDDPSDTDTHGFDKDFDDPPVQLVVDPCNPPPPDDRPPRDTYTPNVRRNVVVCVVDDCVSPPD

Mean predicted aligned error: 12.37 Å

Organism: NCBI:txid1333877